Protein AF-A0A920HPD6-F1 (afdb_monomer)

Sequence (215 aa):
MPLQYKVVDAYGFTRFDADIQISSENDLVEIDNFNNVKAVKPGNAELKIELDGVSTSLSFKIKETPISKLSINANLDVARTGDVVKFSTIAYDDKGKVVSDAPLSYSFSGESFDKSSTAAGLIKDDGRFVAETAGKYLITVTAGEKSISKPLVVYDRGIQREVITVGTGTVEDKHTSDFWVFEGQDGNDYAVSGTWGADGTTYFWDVTDPGNLKK

pLDDT: mean 91.34, std 6.32, range [67.94, 98.62]

Secondary structure (DSSP, 8-state):
-BPP--EE-TTSPEESS---EEEESSTTEEE-TT-BEEE-SSEEEEEEEEETTEEEEEEEEEPPP---EEEEEES-SEEETT-EEEEEEEEE-TTS-B-TT---EEEEEEEESSTTS---EEE-TTSEEEESS-EEEEEEEEETTEEEEEEEEEE-----------------SSEEEEEEEEE-TTS-EEEEEEEESSS--EEEEE-SSGGG-B-

Mean predicted aligned error: 10.28 Å

Structure (mmCIF, N/CA/C/O backbone):
data_AF-A0A920HPD6-F1
#
_entry.id   AF-A0A920HPD6-F1
#
loop_
_atom_site.group_PDB
_atom_site.id
_atom_site.type_symbol
_atom_site.label_atom_id
_atom_site.label_alt_id
_atom_site.label_comp_id
_atom_site.label_asym_id
_atom_site.label_entity_id
_atom_site.label_seq_id
_atom_site.pdbx_PDB_ins_code
_atom_site.Cartn_x
_atom_site.Cartn_y
_atom_site.Cartn_z
_atom_site.occupancy
_atom_site.B_iso_or_equiv
_atom_site.auth_seq_id
_atom_site.auth_comp_id
_atom_site.auth_asym_id
_atom_site.auth_atom_id
_atom_site.pdbx_PDB_model_num
ATOM 1 N N . MET A 1 1 ? -9.014 5.385 10.889 1.00 67.94 1 MET A N 1
ATOM 2 C CA . MET A 1 1 ? -9.570 5.464 9.520 1.00 67.94 1 MET A CA 1
ATOM 3 C C . MET A 1 1 ? -10.225 6.823 9.354 1.00 67.94 1 MET A C 1
ATOM 5 O O . MET A 1 1 ? -10.829 7.277 10.324 1.00 67.94 1 MET A O 1
ATOM 9 N N . PRO A 1 2 ? -10.117 7.463 8.179 1.00 73.06 2 PRO A N 1
ATOM 10 C CA . PRO A 1 2 ? -10.892 8.664 7.895 1.00 73.06 2 PRO A CA 1
ATOM 11 C C . PRO A 1 2 ? -12.375 8.296 7.772 1.00 73.06 2 PRO A C 1
ATOM 13 O O . PRO A 1 2 ? -12.720 7.285 7.152 1.00 73.06 2 PRO A O 1
ATOM 16 N N . LEU A 1 3 ? -13.254 9.094 8.375 1.00 78.00 3 LEU A N 1
ATOM 17 C CA . LEU A 1 3 ? -14.694 8.956 8.179 1.00 78.00 3 LEU A CA 1
ATOM 18 C C . LEU A 1 3 ? -15.101 9.610 6.859 1.00 78.00 3 LEU A C 1
ATOM 20 O O . LEU A 1 3 ? -14.648 10.704 6.532 1.00 78.00 3 LEU A O 1
ATOM 24 N N . GLN A 1 4 ? -15.985 8.952 6.113 1.00 82.06 4 GLN A N 1
ATOM 25 C CA . GLN A 1 4 ? -16.645 9.570 4.967 1.00 82.06 4 GLN A CA 1
ATOM 26 C C . GLN A 1 4 ? -17.937 10.231 5.436 1.00 82.06 4 GLN A C 1
ATOM 28 O O . GLN A 1 4 ? -18.782 9.581 6.050 1.00 82.06 4 GLN A O 1
ATOM 33 N N . TYR A 1 5 ? -18.096 11.515 5.137 1.00 83.25 5 TYR A N 1
ATOM 34 C CA . TYR A 1 5 ? -19.276 12.287 5.502 1.00 83.25 5 TYR A CA 1
ATOM 35 C C . TYR A 1 5 ? -19.669 13.244 4.377 1.00 83.25 5 TYR A C 1
ATOM 37 O O . TYR A 1 5 ? -18.862 13.600 3.519 1.00 83.25 5 TYR A O 1
ATOM 45 N N . LYS A 1 6 ? -20.939 13.654 4.381 1.00 88.12 6 LYS A N 1
ATOM 46 C CA . LYS A 1 6 ? -21.487 14.661 3.473 1.00 88.12 6 LYS A CA 1
ATOM 47 C C . LYS A 1 6 ? -22.212 15.710 4.302 1.00 88.12 6 LYS A C 1
ATOM 49 O O . LYS A 1 6 ? -23.150 15.375 5.020 1.00 88.12 6 LYS A O 1
ATOM 54 N N . VAL A 1 7 ? -21.798 16.966 4.172 1.00 89.19 7 VAL A N 1
ATOM 55 C CA . VAL A 1 7 ? -22.473 18.107 4.800 1.00 89.19 7 VAL A CA 1
ATOM 56 C C . VAL A 1 7 ? -23.390 18.753 3.771 1.00 89.19 7 VAL A C 1
ATOM 58 O O . VAL A 1 7 ? -22.953 19.049 2.660 1.00 89.19 7 VAL A O 1
ATOM 61 N N . VAL A 1 8 ? -24.655 18.963 4.129 1.00 91.00 8 VAL A N 1
ATOM 62 C CA . VAL A 1 8 ? -25.650 19.635 3.284 1.00 91.00 8 VAL A CA 1
ATOM 63 C C . VAL A 1 8 ? -26.274 20.809 4.028 1.00 91.00 8 VAL A C 1
ATOM 65 O O . VAL A 1 8 ? -26.453 20.741 5.243 1.00 91.00 8 VAL A O 1
ATOM 68 N N . ASP A 1 9 ? -26.580 21.888 3.313 1.00 88.56 9 ASP A N 1
ATOM 69 C CA . ASP A 1 9 ? -27.333 23.015 3.863 1.00 88.56 9 ASP A CA 1
ATOM 70 C C . ASP A 1 9 ? -28.857 22.771 3.836 1.00 88.56 9 ASP A C 1
ATOM 72 O O . ASP A 1 9 ? -29.341 21.732 3.379 1.00 88.56 9 ASP A O 1
ATOM 76 N N . ALA A 1 10 ? -29.628 23.751 4.318 1.00 89.31 10 ALA A N 1
ATOM 77 C CA . ALA A 1 10 ? -31.091 23.683 4.357 1.00 89.31 10 ALA A CA 1
ATOM 78 C C . ALA A 1 10 ? -31.758 23.602 2.967 1.00 89.31 10 ALA A C 1
ATOM 80 O O . ALA A 1 10 ? -32.924 23.222 2.876 1.00 89.31 10 ALA A O 1
ATOM 81 N N . TYR A 1 11 ? -31.038 23.946 1.895 1.00 92.69 11 TYR A N 1
ATOM 82 C CA . TYR A 1 11 ? -31.509 23.883 0.510 1.00 92.69 11 TYR A CA 1
ATOM 83 C C . TYR A 1 11 ? -31.009 22.627 -0.226 1.00 92.69 11 TYR A C 1
ATOM 85 O O . TYR A 1 11 ? -31.369 22.407 -1.382 1.00 92.69 11 TYR A O 1
ATOM 93 N N . GLY A 1 12 ? -30.217 21.779 0.441 1.00 90.00 12 GLY A N 1
ATOM 94 C CA . GLY A 1 12 ? -29.686 20.528 -0.097 1.00 90.00 12 GLY A CA 1
ATOM 95 C C . GLY A 1 12 ? -28.362 20.664 -0.854 1.00 90.00 12 GLY A C 1
ATOM 96 O O . GLY A 1 12 ? -27.916 19.684 -1.459 1.00 90.00 12 GLY A O 1
ATOM 97 N N . PHE A 1 13 ? -27.707 21.828 -0.822 1.00 90.12 13 PHE A N 1
ATOM 98 C CA . PHE A 1 13 ? -26.391 22.006 -1.436 1.00 90.12 13 PHE A CA 1
ATOM 99 C C . PHE A 1 13 ? -25.291 21.427 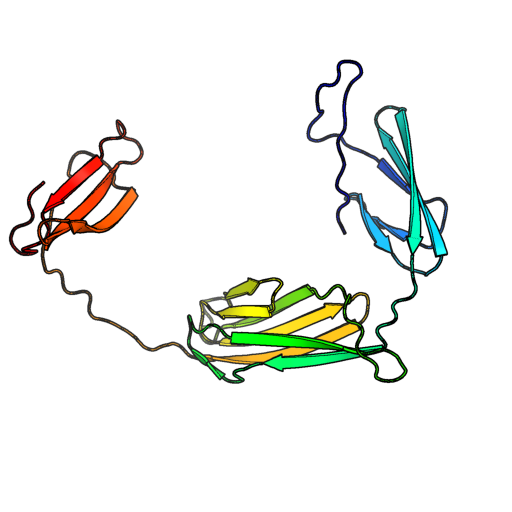-0.547 1.00 90.12 13 PHE A C 1
ATOM 101 O O . PHE A 1 13 ? -25.286 21.611 0.671 1.00 90.12 13 PHE A O 1
ATOM 108 N N . THR A 1 14 ? -24.339 20.723 -1.162 1.00 92.88 14 THR A N 1
ATOM 109 C CA . THR A 1 14 ? -23.179 20.169 -0.454 1.00 92.88 14 THR A CA 1
ATOM 110 C C . THR A 1 14 ? -22.233 21.291 -0.039 1.00 92.88 14 THR A C 1
ATOM 112 O O . THR A 1 14 ? -21.818 22.088 -0.880 1.00 92.88 14 THR A O 1
ATOM 115 N N . ARG A 1 15 ? -21.837 21.312 1.235 1.00 89.19 15 ARG A N 1
ATOM 116 C CA . ARG A 1 15 ? -20.730 22.146 1.717 1.00 89.19 15 ARG A CA 1
ATOM 117 C C . ARG A 1 15 ? -19.429 21.354 1.617 1.00 89.19 15 ARG A C 1
ATOM 119 O O . ARG A 1 15 ? -19.328 20.261 2.173 1.00 89.19 15 ARG A O 1
ATOM 126 N N . PHE A 1 16 ? -18.456 21.912 0.908 1.00 86.19 16 PHE A N 1
ATOM 127 C CA . PHE A 1 16 ? -17.089 21.394 0.858 1.00 86.19 16 PHE A CA 1
ATOM 128 C C . PHE A 1 16 ? -16.262 21.996 2.000 1.00 86.19 16 PHE A C 1
ATOM 130 O O . PHE A 1 16 ? -16.600 23.073 2.491 1.00 86.19 16 PHE A O 1
ATOM 137 N N . ASP A 1 17 ? -15.223 21.278 2.433 1.00 81.69 17 ASP A N 1
ATOM 138 C CA . ASP A 1 17 ? -14.234 21.733 3.424 1.00 81.69 17 ASP A CA 1
ATOM 139 C C . ASP A 1 17 ? -14.832 22.246 4.747 1.00 81.69 17 ASP A C 1
ATOM 141 O O . ASP A 1 17 ? -14.335 23.185 5.365 1.00 81.69 17 ASP A O 1
ATOM 145 N N . ALA A 1 18 ? -15.933 21.631 5.187 1.00 83.94 18 ALA A N 1
ATOM 146 C CA . ALA A 1 18 ? -16.548 21.955 6.465 1.00 83.94 18 ALA A CA 1
ATOM 147 C C . ALA A 1 18 ? -15.664 21.475 7.628 1.00 83.94 18 ALA A C 1
ATOM 149 O O . ALA A 1 18 ? -15.340 20.286 7.714 1.00 83.94 18 ALA A O 1
ATOM 150 N N . ASP A 1 19 ? -15.332 22.398 8.532 1.00 86.56 19 ASP A N 1
ATOM 151 C CA . ASP A 1 19 ? -14.582 22.128 9.760 1.00 86.56 19 ASP A CA 1
ATOM 152 C C . ASP A 1 19 ? -15.497 21.486 10.811 1.00 86.56 19 ASP A C 1
ATOM 154 O O . ASP A 1 19 ? -16.093 22.151 11.660 1.00 86.56 19 ASP A O 1
ATOM 158 N N . ILE A 1 20 ? -15.692 20.176 10.676 1.00 89.44 20 ILE A N 1
ATOM 159 C CA . ILE A 1 20 ? -16.499 19.393 11.609 1.00 89.44 20 ILE A CA 1
ATOM 160 C C . ILE A 1 20 ? -15.697 19.066 12.868 1.00 89.44 20 ILE A C 1
ATOM 162 O O . ILE A 1 20 ? -14.494 18.816 12.815 1.00 89.44 20 ILE A O 1
ATOM 166 N N . GLN A 1 21 ? -16.388 18.983 13.995 1.00 90.50 21 GLN A N 1
ATOM 167 C CA . GLN A 1 21 ? -15.825 18.508 15.252 1.00 90.50 21 GLN A CA 1
ATOM 168 C C . GLN A 1 21 ? -16.384 17.123 15.554 1.00 90.50 21 GLN A C 1
ATOM 170 O O . GLN A 1 21 ? -17.603 16.940 15.603 1.00 90.50 21 GLN A O 1
ATOM 175 N N . ILE A 1 22 ? -15.504 16.139 15.745 1.00 91.88 22 ILE A N 1
ATOM 176 C CA . ILE A 1 22 ? -15.894 14.782 16.132 1.00 91.88 22 ILE A CA 1
ATOM 177 C C . ILE A 1 22 ? -15.462 14.535 17.575 1.00 91.88 22 ILE A C 1
ATOM 179 O O . ILE A 1 22 ? -14.321 14.775 17.955 1.00 91.88 22 ILE A O 1
ATOM 183 N N . SER A 1 23 ? -16.385 14.025 18.383 1.00 91.94 23 SER A N 1
ATOM 184 C CA . SER A 1 23 ? -16.146 13.647 19.776 1.00 91.94 23 SER A CA 1
ATOM 185 C C . SER A 1 23 ? -16.753 12.276 20.071 1.00 91.94 23 SER A C 1
ATOM 187 O O . SER A 1 23 ? -17.619 11.802 19.335 1.00 91.94 23 SER A O 1
ATOM 189 N N . SER A 1 24 ? -16.291 11.618 21.134 1.00 92.12 24 SER A N 1
ATOM 190 C CA . SER A 1 24 ? -16.879 10.372 21.632 1.00 92.12 24 SER A CA 1
ATOM 191 C C . SER A 1 24 ? -17.178 10.492 23.120 1.00 92.12 24 SER A C 1
ATOM 193 O O . SER A 1 24 ? -16.448 11.157 23.853 1.00 92.12 24 SER A O 1
ATOM 195 N N . GLU A 1 25 ? -18.249 9.839 23.564 1.00 85.50 25 GLU A N 1
ATOM 196 C CA . GLU A 1 25 ? -18.658 9.825 24.971 1.00 85.50 25 GLU A CA 1
ATOM 197 C C . GLU A 1 25 ? -17.910 8.773 25.810 1.00 85.50 25 GLU A C 1
ATOM 199 O O . GLU A 1 25 ? -18.088 8.718 27.027 1.00 85.50 25 GLU A O 1
ATOM 204 N N . ASN A 1 26 ? -17.077 7.923 25.193 1.00 86.38 26 ASN A N 1
ATOM 205 C CA . ASN A 1 26 ? -16.340 6.870 25.892 1.00 86.38 26 ASN A CA 1
ATOM 206 C C . ASN A 1 26 ? -14.881 6.722 25.433 1.00 86.38 26 ASN A C 1
ATOM 208 O O . ASN A 1 26 ? -14.464 7.256 24.411 1.00 86.38 26 ASN A O 1
ATOM 212 N N . ASP A 1 27 ? -14.102 5.968 26.211 1.00 89.69 27 ASP A N 1
ATOM 213 C CA . ASP A 1 27 ? -12.680 5.690 25.977 1.00 89.69 27 ASP A CA 1
ATOM 214 C C . ASP A 1 27 ? -12.444 4.493 25.034 1.00 89.69 27 ASP A C 1
ATOM 216 O O . ASP A 1 27 ? -11.340 3.947 24.973 1.00 89.69 27 ASP A O 1
ATOM 220 N N . LEU A 1 28 ? -13.477 4.045 24.307 1.00 93.12 28 LEU A N 1
ATOM 221 C CA . LEU A 1 28 ? -13.357 2.931 23.361 1.00 93.12 28 LEU A CA 1
ATOM 222 C C . LEU A 1 28 ? -12.759 3.375 22.021 1.00 93.12 28 LEU A C 1
ATOM 224 O O . LEU A 1 28 ? -12.359 2.524 21.220 1.00 93.12 28 LEU A O 1
ATOM 228 N N . VAL A 1 29 ? -12.712 4.686 21.771 1.00 93.38 29 VAL A N 1
ATOM 229 C CA . VAL A 1 29 ? -12.286 5.300 20.516 1.00 93.38 29 VAL A CA 1
ATO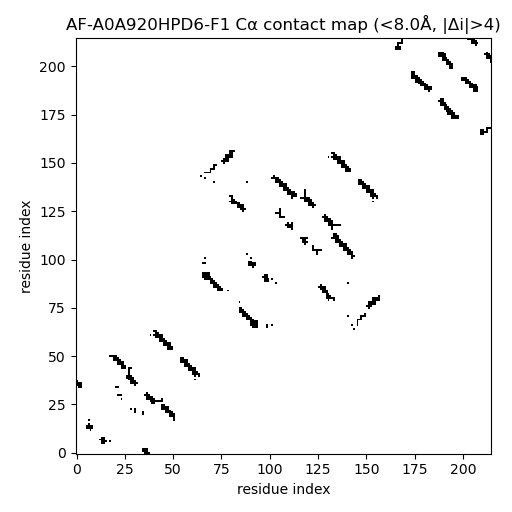M 230 C C . VAL A 1 29 ? -11.385 6.502 20.795 1.00 93.38 29 VAL A C 1
ATOM 232 O O . VAL A 1 29 ? -11.695 7.343 21.629 1.00 93.38 29 VAL A O 1
ATOM 235 N N . GLU A 1 30 ? -10.288 6.600 20.053 1.00 92.44 30 GLU A N 1
ATOM 236 C CA . GLU A 1 30 ? -9.426 7.780 19.988 1.00 92.44 30 GLU A CA 1
ATOM 237 C C . GLU A 1 30 ? -9.753 8.584 18.726 1.00 92.44 30 GLU A C 1
ATOM 239 O O . GLU A 1 30 ? -9.923 8.012 17.643 1.00 92.44 30 GLU A O 1
ATOM 244 N N . ILE A 1 31 ? -9.823 9.908 18.868 1.00 92.69 31 ILE A N 1
ATOM 245 C CA . ILE A 1 31 ? -10.038 10.857 17.772 1.00 92.69 31 ILE A CA 1
ATOM 246 C C . ILE A 1 31 ? -8.866 11.836 17.787 1.00 92.69 31 ILE A C 1
ATOM 248 O O . ILE A 1 31 ? -8.567 12.412 18.834 1.00 92.69 31 ILE A O 1
ATOM 252 N N . ASP A 1 32 ? -8.175 11.987 16.658 1.00 89.75 32 ASP A N 1
ATOM 253 C CA . ASP A 1 32 ? -7.088 12.963 16.534 1.00 89.75 32 ASP A CA 1
ATOM 254 C C . ASP A 1 32 ? -7.586 14.341 16.063 1.00 89.75 32 ASP A C 1
ATOM 256 O O . ASP A 1 32 ? -8.741 14.516 15.676 1.00 89.75 32 ASP A O 1
ATOM 260 N N . ASN A 1 33 ? -6.690 15.331 16.058 1.00 87.38 33 ASN A N 1
ATOM 261 C CA . ASN A 1 33 ? -7.004 16.706 15.645 1.00 87.38 33 ASN A CA 1
ATOM 262 C C . ASN A 1 33 ? -7.375 16.843 14.155 1.00 87.38 33 ASN A C 1
ATOM 264 O O . ASN A 1 33 ? -7.734 17.931 13.717 1.00 87.38 33 ASN A O 1
ATOM 268 N N . PHE A 1 34 ? -7.253 15.771 13.370 1.00 85.94 34 PHE A N 1
ATOM 269 C CA . PHE A 1 34 ? -7.634 15.711 11.961 1.00 85.94 34 PHE A CA 1
ATOM 270 C C . PHE A 1 34 ? -8.896 14.863 11.753 1.00 85.94 34 PHE A C 1
ATOM 272 O O . PHE A 1 34 ? -9.186 14.464 10.625 1.00 85.94 34 PHE A O 1
ATOM 279 N N . ASN A 1 35 ? -9.648 14.583 12.825 1.00 87.88 35 ASN A N 1
ATOM 280 C CA . ASN A 1 35 ? -10.869 13.780 12.814 1.00 87.88 35 ASN A CA 1
ATOM 281 C C . ASN A 1 35 ? -10.668 12.323 12.348 1.00 87.88 35 ASN A C 1
ATOM 283 O O . ASN A 1 35 ? -11.622 11.660 11.926 1.00 87.88 35 ASN A O 1
ATOM 287 N N . ASN A 1 36 ? -9.450 11.777 12.445 1.00 89.19 36 ASN A N 1
ATOM 288 C CA . ASN A 1 36 ? -9.253 10.345 12.254 1.00 89.19 36 ASN A CA 1
ATOM 289 C C . ASN A 1 36 ? -9.745 9.588 13.479 1.00 89.19 36 ASN A C 1
ATOM 291 O O . ASN A 1 36 ? -9.390 9.902 14.611 1.00 89.19 36 ASN A O 1
ATOM 295 N N . VAL A 1 37 ? -10.498 8.521 13.224 1.00 90.38 37 VAL A N 1
ATOM 296 C CA . VAL A 1 37 ? -11.085 7.689 14.272 1.00 90.38 37 VAL A CA 1
ATOM 297 C C . VAL A 1 37 ? -10.324 6.373 14.382 1.00 90.38 37 VAL A C 1
ATOM 299 O O . VAL A 1 37 ? -10.140 5.661 13.384 1.00 90.38 37 VAL A O 1
ATOM 302 N N . LYS A 1 38 ? -9.893 6.026 15.594 1.00 89.56 38 LYS A N 1
ATOM 303 C CA . LYS A 1 38 ? -9.189 4.780 15.910 1.00 89.56 38 LYS A CA 1
ATOM 304 C C . LYS A 1 38 ? -9.928 4.027 17.012 1.00 89.56 38 LYS A C 1
ATOM 306 O O . LYS A 1 38 ? -10.072 4.521 18.122 1.00 89.56 38 LYS A O 1
ATOM 311 N N . ALA A 1 39 ? -10.371 2.810 16.711 1.00 89.38 39 ALA A N 1
ATOM 312 C CA . ALA A 1 39 ? -10.916 1.911 17.723 1.00 89.38 39 ALA A CA 1
ATOM 313 C C . ALA A 1 39 ? -9.799 1.430 18.665 1.00 89.38 39 ALA A C 1
ATOM 315 O O . ALA A 1 39 ? -8.736 1.024 18.193 1.00 89.38 39 ALA A O 1
ATOM 316 N N . VAL A 1 40 ? -10.055 1.468 19.974 1.00 90.38 40 VAL A N 1
ATOM 317 C CA . VAL A 1 40 ? -9.094 1.097 21.027 1.00 90.38 40 VAL A CA 1
ATOM 318 C C . VAL A 1 40 ? -9.547 -0.150 21.782 1.00 90.38 40 VAL A C 1
ATOM 320 O O . VAL A 1 40 ? -8.732 -1.018 22.076 1.00 90.38 40 VAL A O 1
ATOM 323 N N . LYS A 1 41 ? -10.844 -0.264 22.101 1.00 90.00 41 LYS A N 1
ATOM 324 C CA . LYS A 1 41 ? -11.387 -1.385 22.886 1.00 90.00 41 LYS A CA 1
ATOM 325 C C . LYS A 1 41 ? -12.705 -1.904 22.305 1.00 90.00 41 LYS A C 1
ATOM 327 O O . LYS A 1 41 ? -13.478 -1.117 21.759 1.00 90.00 41 LYS A O 1
ATOM 332 N N . PRO A 1 42 ? -13.009 -3.207 22.456 1.00 91.62 42 PRO A N 1
ATOM 333 C CA . PRO A 1 42 ? -14.314 -3.752 22.098 1.00 91.62 42 PRO A CA 1
ATOM 334 C C . PRO A 1 42 ? -15.439 -3.127 22.930 1.00 91.62 42 PRO A C 1
ATOM 336 O O . PRO A 1 42 ? -15.280 -2.886 24.124 1.00 91.62 42 PRO A O 1
ATOM 339 N N . GLY A 1 43 ? -16.602 -2.922 22.315 1.00 93.44 43 GLY A N 1
ATOM 340 C CA . GLY A 1 43 ? -17.774 -2.362 22.988 1.00 93.44 43 GLY A CA 1
ATOM 341 C C . GLY A 1 43 ? -18.685 -1.585 22.045 1.00 93.44 43 GLY A C 1
ATOM 342 O O . GLY A 1 43 ? -18.492 -1.592 20.830 1.00 93.44 43 GLY A O 1
ATOM 343 N N . ASN A 1 44 ? -19.709 -0.941 22.601 1.00 94.25 44 ASN A N 1
ATOM 344 C CA . ASN A 1 44 ? -20.576 -0.039 21.844 1.00 94.25 44 ASN A CA 1
ATOM 345 C C . ASN A 1 44 ? -20.036 1.384 21.991 1.00 94.25 44 ASN A C 1
ATOM 347 O O . ASN A 1 44 ? -19.920 1.881 23.109 1.00 94.25 44 ASN A O 1
ATOM 351 N N . ALA A 1 45 ? -19.698 2.010 20.871 1.00 93.81 45 ALA A N 1
ATOM 352 C CA . ALA A 1 45 ? -19.209 3.376 20.813 1.00 93.81 45 ALA A CA 1
ATOM 353 C C . ALA A 1 45 ? -20.221 4.272 20.104 1.00 93.81 45 ALA A C 1
ATOM 355 O O . ALA A 1 45 ? -20.973 3.822 19.237 1.00 93.81 45 ALA A O 1
ATOM 356 N N . GLU A 1 46 ? -20.219 5.543 20.480 1.00 93.31 46 GLU A N 1
ATOM 357 C CA . GLU A 1 46 ? -20.985 6.590 19.822 1.00 93.31 46 GLU A CA 1
ATOM 358 C C . GLU A 1 46 ? -20.048 7.750 19.507 1.00 93.31 46 GLU A C 1
ATOM 360 O O . GLU A 1 46 ? -19.231 8.156 20.341 1.00 93.31 46 GLU A O 1
ATOM 365 N N . LEU A 1 47 ? -20.139 8.240 18.274 1.00 93.56 47 LEU A N 1
ATOM 366 C CA . LEU A 1 47 ? -19.472 9.456 17.836 1.00 93.56 47 LEU A CA 1
ATOM 367 C C . LEU A 1 47 ? -20.507 10.552 17.679 1.00 93.56 47 LEU A C 1
ATOM 369 O O . LEU A 1 47 ? -21.476 10.369 16.945 1.00 93.56 47 LEU A O 1
ATOM 373 N N . LYS A 1 48 ? -20.257 11.694 18.310 1.00 93.38 48 LYS A N 1
ATOM 374 C CA . LYS A 1 48 ? -21.005 12.926 18.098 1.00 93.38 48 LYS A CA 1
ATOM 375 C C . LYS A 1 48 ? -20.231 13.798 17.116 1.00 93.38 48 LYS A C 1
ATOM 377 O O . LYS A 1 48 ? -19.067 14.120 17.352 1.00 93.38 48 LYS A O 1
ATOM 382 N N . ILE A 1 49 ? -20.886 14.166 16.024 1.00 92.62 49 ILE A N 1
ATOM 383 C CA . ILE A 1 49 ? -20.353 15.020 14.962 1.00 92.62 49 ILE A CA 1
ATOM 384 C C . ILE A 1 49 ? -21.099 16.348 15.031 1.00 92.62 49 ILE A C 1
ATOM 386 O O . ILE A 1 49 ? -22.330 16.359 15.023 1.00 92.62 49 ILE A O 1
ATOM 390 N N . GLU A 1 50 ? -20.368 17.454 15.103 1.00 92.50 50 GLU A N 1
ATOM 391 C CA . GLU A 1 50 ? -20.923 18.794 15.278 1.00 92.50 50 GLU A CA 1
ATOM 392 C C . GLU A 1 50 ? -20.342 19.781 14.258 1.00 92.50 50 GLU A C 1
ATOM 394 O O . GLU A 1 50 ? -19.153 19.743 13.944 1.00 92.50 50 GLU A O 1
ATOM 399 N N . LEU A 1 51 ? -21.196 20.659 13.733 1.00 91.81 51 LEU A N 1
ATOM 400 C CA . LEU A 1 51 ? -20.834 21.762 12.846 1.00 91.81 51 LEU A CA 1
ATOM 401 C C . LEU A 1 51 ? -21.822 22.913 13.049 1.00 91.81 51 LEU A C 1
ATOM 403 O O . LEU A 1 51 ? -23.028 22.712 12.913 1.00 91.81 51 LEU A O 1
ATOM 407 N N . ASP A 1 52 ? -21.327 24.117 13.339 1.00 89.38 52 ASP A N 1
ATOM 408 C CA . ASP A 1 52 ? -22.142 25.338 13.468 1.00 89.38 52 ASP A CA 1
ATOM 409 C C . ASP A 1 52 ? -23.364 25.182 14.415 1.00 89.38 52 ASP A C 1
ATOM 411 O O . ASP A 1 52 ? -24.434 25.741 14.178 1.00 89.38 52 ASP A O 1
ATOM 41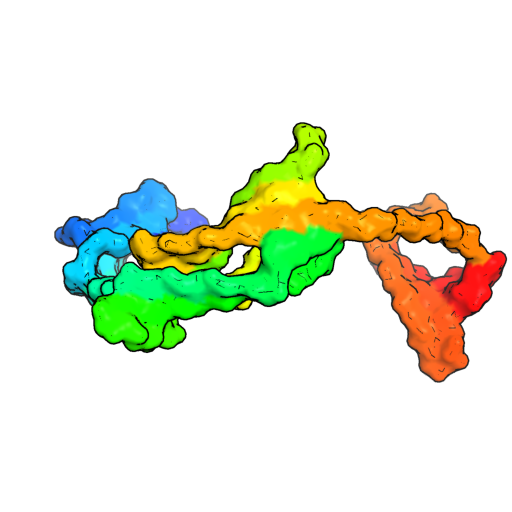5 N N . GLY A 1 53 ? -23.231 24.385 15.485 1.00 87.12 53 GLY A N 1
ATOM 416 C CA . GLY A 1 53 ? -24.303 24.091 16.450 1.00 87.12 53 GLY A CA 1
ATOM 417 C C . GLY A 1 53 ? -25.324 23.033 16.002 1.00 87.12 53 GLY A C 1
ATOM 418 O O . GLY A 1 53 ? -26.215 22.673 16.773 1.00 87.12 53 GLY A O 1
ATOM 419 N N . VAL A 1 54 ? -25.197 22.494 14.786 1.00 90.50 54 VAL A N 1
ATOM 420 C CA . VAL A 1 54 ? -25.933 21.308 14.326 1.00 90.50 54 VAL A CA 1
ATOM 421 C C . VAL A 1 54 ? -25.131 20.070 14.702 1.00 90.50 54 VAL A C 1
ATOM 423 O O . VAL A 1 54 ? -23.937 19.996 14.420 1.00 90.50 54 VAL A O 1
ATOM 426 N N . SER A 1 55 ? -25.779 19.081 15.320 1.00 91.88 55 SER A N 1
ATOM 427 C CA . SER A 1 55 ? -25.121 17.829 15.701 1.00 91.88 55 SER A CA 1
ATOM 428 C C . SER A 1 55 ? -25.868 16.596 15.209 1.00 91.88 55 SER A C 1
ATOM 430 O O . SER A 1 55 ? -27.085 16.602 15.022 1.00 91.88 55 SER A O 1
ATOM 432 N N . THR A 1 56 ? -25.112 15.528 14.984 1.00 91.81 56 THR A N 1
ATOM 433 C CA . THR A 1 56 ? -25.618 14.188 14.699 1.00 91.81 56 THR A CA 1
ATOM 434 C C . THR A 1 56 ? -24.765 13.157 15.427 1.00 91.81 56 THR A C 1
ATOM 436 O O . THR A 1 56 ? -23.629 13.445 15.810 1.00 91.81 56 THR A O 1
ATOM 439 N N . SER A 1 57 ? -25.310 11.960 15.604 1.00 92.19 57 SER A N 1
ATOM 440 C CA . SER A 1 57 ? -24.635 10.859 16.281 1.00 92.19 57 SER A CA 1
ATOM 441 C C . SER A 1 57 ? -24.548 9.630 15.387 1.00 92.19 57 SER A C 1
ATOM 443 O O . SER A 1 57 ? -25.481 9.312 14.648 1.00 92.19 57 SER A O 1
ATOM 445 N N . LEU A 1 58 ? -23.440 8.901 15.504 1.00 91.31 58 LEU A N 1
ATOM 446 C CA . LEU A 1 58 ? -23.225 7.602 14.880 1.00 91.31 58 LEU A CA 1
ATOM 447 C C . LEU A 1 58 ? -22.860 6.572 15.951 1.00 91.31 58 LEU A C 1
ATOM 449 O O . LEU A 1 58 ? -21.737 6.566 16.456 1.00 91.31 58 LEU A O 1
ATOM 453 N N . SER A 1 59 ? -23.789 5.667 16.257 1.00 92.06 59 SER A N 1
ATOM 454 C CA . SER A 1 59 ? -23.536 4.527 17.144 1.00 92.06 59 SER A CA 1
ATOM 455 C C . SER A 1 59 ? -23.052 3.311 16.348 1.00 92.06 59 SER A C 1
ATOM 457 O O . SER A 1 59 ? -23.629 2.952 15.321 1.00 92.06 59 SER A O 1
ATOM 459 N N . PHE A 1 60 ? -22.014 2.631 16.832 1.00 91.62 60 PHE A N 1
ATOM 460 C CA . PHE A 1 60 ? -21.480 1.407 16.229 1.00 91.62 60 PHE A CA 1
ATOM 461 C C . PHE A 1 60 ? -20.888 0.467 17.280 1.00 91.62 60 PHE A C 1
ATOM 463 O O . PHE A 1 60 ? -20.610 0.841 18.417 1.00 91.62 60 PHE A O 1
ATOM 470 N N . LYS A 1 61 ? -20.683 -0.793 16.886 1.00 92.06 61 LYS A N 1
ATOM 471 C CA . LYS A 1 61 ? -20.094 -1.823 17.744 1.00 92.06 61 LYS A CA 1
ATOM 472 C C . LYS A 1 61 ? -18.679 -2.158 17.294 1.00 92.06 61 LYS A C 1
ATOM 474 O O . LYS A 1 61 ? -18.480 -2.667 16.191 1.00 92.06 61 LYS A O 1
ATOM 479 N N . ILE A 1 62 ? -17.719 -1.951 18.185 1.00 90.62 62 ILE A N 1
ATOM 480 C CA . ILE A 1 62 ? -16.335 -2.386 18.031 1.00 90.62 62 ILE A CA 1
ATOM 481 C C . ILE A 1 62 ? -16.264 -3.849 18.456 1.00 90.62 62 ILE A C 1
ATOM 483 O O . ILE A 1 62 ? -16.567 -4.204 19.598 1.00 90.62 62 ILE A O 1
ATOM 487 N N . LYS A 1 63 ? -15.905 -4.715 17.510 1.00 86.94 63 LYS A N 1
ATOM 488 C CA . LYS A 1 63 ? -15.694 -6.138 17.771 1.00 86.94 63 LYS A CA 1
ATOM 489 C C . LYS A 1 63 ? -14.252 -6.361 18.201 1.00 86.94 63 LYS A C 1
ATOM 491 O O . LYS A 1 63 ? -13.342 -5.736 17.665 1.00 86.94 63 LYS A O 1
ATOM 496 N N . GLU A 1 64 ? -14.060 -7.280 19.139 1.00 87.56 64 GLU A N 1
ATOM 497 C CA . GLU A 1 64 ? -12.734 -7.823 19.407 1.00 87.56 64 GLU A CA 1
ATOM 498 C C . GLU A 1 64 ? -12.185 -8.461 18.132 1.00 87.56 64 GLU A C 1
ATOM 500 O O . GLU A 1 64 ? -12.923 -9.133 17.404 1.00 87.56 64 GLU A O 1
ATOM 505 N N . THR A 1 65 ? -10.911 -8.197 17.831 1.00 86.06 65 THR A N 1
ATOM 506 C CA . THR A 1 65 ? -10.286 -8.781 16.650 1.00 86.06 65 THR A CA 1
ATOM 507 C C . THR A 1 65 ? -10.171 -10.290 16.857 1.00 86.06 65 THR A C 1
ATOM 509 O O . THR A 1 65 ? -9.509 -10.725 17.798 1.00 86.06 65 THR A O 1
ATOM 512 N N . PRO A 1 66 ? -10.779 -11.120 15.991 1.00 90.06 66 PRO A N 1
ATOM 513 C CA . PRO A 1 66 ? -10.608 -12.562 16.089 1.00 90.06 66 PRO A CA 1
ATOM 514 C C . PRO A 1 66 ? -9.202 -12.989 15.648 1.00 90.06 66 PRO A C 1
ATOM 516 O O . PRO A 1 66 ? -8.881 -14.165 15.722 1.00 90.06 66 PRO A O 1
ATOM 519 N N . ILE A 1 67 ? -8.366 -12.068 15.151 1.00 94.50 67 ILE A N 1
ATOM 520 C CA . ILE A 1 67 ? -7.069 -12.370 14.549 1.00 94.50 67 ILE A CA 1
ATOM 521 C C . ILE A 1 67 ? -6.004 -12.503 15.640 1.00 94.50 67 ILE A C 1
ATOM 523 O O . ILE A 1 67 ? -5.579 -11.523 16.256 1.00 94.50 67 ILE A O 1
ATOM 527 N N . SER A 1 68 ? -5.501 -13.721 15.821 1.00 94.69 68 SER A N 1
ATOM 528 C CA . SER A 1 68 ? -4.384 -14.020 16.717 1.00 94.69 68 SER A CA 1
ATOM 529 C C . SER A 1 68 ? -3.036 -13.949 15.988 1.00 94.69 68 SER A C 1
ATOM 531 O O . SER A 1 68 ? -2.047 -13.473 16.554 1.00 94.69 68 SER A O 1
ATOM 533 N N . LYS A 1 69 ? -3.001 -14.385 14.720 1.00 95.69 69 LYS A N 1
ATOM 534 C CA . LYS A 1 69 ? -1.778 -14.601 13.941 1.00 95.69 69 LYS A CA 1
ATOM 535 C C . LYS A 1 69 ? -1.984 -14.272 12.464 1.00 95.69 69 LYS A C 1
ATOM 537 O O . LYS A 1 69 ? -3.011 -14.600 11.879 1.00 95.69 69 LYS A O 1
ATOM 542 N N . LEU A 1 70 ? -0.954 -13.698 11.848 1.00 97.75 70 LEU A N 1
ATOM 543 C CA . LEU A 1 70 ? -0.846 -13.529 10.400 1.00 97.75 70 LEU A CA 1
ATOM 544 C C . LEU A 1 70 ? 0.232 -14.466 9.841 1.00 97.75 70 LEU A C 1
ATOM 546 O O . LEU A 1 70 ? 1.222 -14.767 10.509 1.00 97.75 70 LEU A O 1
ATOM 550 N N . SER A 1 71 ? 0.049 -14.925 8.607 1.00 97.88 71 SER A N 1
ATOM 551 C CA . SER A 1 71 ? 1.065 -15.636 7.829 1.00 97.88 71 SER A CA 1
ATOM 552 C C . SER A 1 71 ? 1.133 -15.027 6.441 1.00 97.88 71 SER A C 1
ATOM 554 O O . SER A 1 71 ? 0.125 -15.004 5.743 1.00 97.88 71 SER A O 1
ATOM 556 N N . ILE A 1 72 ? 2.309 -14.542 6.055 1.00 98.00 72 ILE A N 1
ATOM 557 C CA . ILE A 1 72 ? 2.569 -13.937 4.749 1.00 98.00 72 ILE A CA 1
ATOM 558 C C . ILE A 1 72 ? 3.482 -14.842 3.924 1.00 98.00 72 ILE A C 1
ATOM 560 O O . ILE A 1 72 ? 4.502 -15.330 4.410 1.00 98.00 72 ILE A O 1
ATOM 564 N N . ASN A 1 73 ? 3.128 -15.036 2.660 1.00 97.81 73 ASN A N 1
ATOM 565 C CA . ASN A 1 73 ? 3.950 -15.699 1.655 1.00 97.81 73 ASN A CA 1
ATOM 566 C C . ASN A 1 73 ? 4.111 -14.802 0.430 1.00 97.81 73 ASN A C 1
ATOM 568 O O . ASN A 1 73 ? 3.340 -13.867 0.234 1.00 97.81 73 ASN A O 1
ATOM 572 N N . ALA A 1 74 ? 5.106 -15.106 -0.397 1.00 97.94 74 ALA A N 1
ATOM 573 C CA . ALA A 1 74 ? 5.329 -14.452 -1.680 1.00 97.94 74 ALA A CA 1
ATOM 574 C C . ALA A 1 74 ? 5.632 -15.515 -2.733 1.00 97.94 74 ALA A C 1
ATOM 576 O O . ALA A 1 74 ? 6.170 -16.570 -2.397 1.00 97.94 74 ALA A O 1
ATOM 577 N N . ASN A 1 75 ? 5.311 -15.239 -3.995 1.00 98.00 75 ASN A N 1
ATOM 578 C CA . ASN A 1 75 ? 5.711 -16.105 -5.107 1.00 98.00 75 ASN A CA 1
ATOM 579 C C . ASN A 1 75 ? 7.216 -16.023 -5.425 1.00 98.00 75 ASN A C 1
ATOM 581 O O . ASN A 1 75 ? 7.733 -16.928 -6.072 1.00 98.00 75 ASN A O 1
ATOM 585 N N . LEU A 1 76 ? 7.896 -14.951 -5.003 1.00 96.81 76 LEU A N 1
ATOM 586 C CA . LEU A 1 76 ? 9.322 -14.704 -5.215 1.00 96.81 76 LEU A CA 1
ATOM 587 C C . LEU A 1 76 ? 9.940 -14.088 -3.952 1.00 96.81 76 LEU A C 1
ATOM 589 O O . LEU A 1 76 ? 9.350 -13.186 -3.359 1.00 96.81 76 LEU A O 1
ATOM 593 N N . ASP A 1 77 ? 11.141 -14.534 -3.582 1.00 93.56 77 ASP A N 1
ATOM 594 C CA . ASP A 1 77 ? 11.957 -13.905 -2.526 1.00 93.56 77 ASP A CA 1
ATOM 595 C C . ASP A 1 77 ? 13.021 -12.950 -3.107 1.00 93.56 77 ASP A C 1
ATOM 597 O O . ASP A 1 77 ? 13.549 -12.078 -2.412 1.00 93.56 77 ASP A O 1
ATOM 601 N N . VAL A 1 78 ? 13.313 -13.099 -4.404 1.00 97.81 78 VAL A N 1
ATOM 602 C CA . VAL A 1 78 ? 14.205 -12.243 -5.192 1.00 97.81 78 VAL A CA 1
ATOM 603 C C . VAL A 1 78 ? 13.529 -11.928 -6.526 1.00 97.81 78 VAL A C 1
ATOM 605 O O . VAL A 1 78 ? 13.009 -12.832 -7.181 1.00 97.81 78 VAL A O 1
ATOM 608 N N . ALA A 1 79 ? 13.539 -10.661 -6.931 1.00 97.75 79 ALA A N 1
ATOM 609 C CA . ALA A 1 79 ? 12.908 -10.177 -8.157 1.00 97.75 79 ALA A CA 1
ATOM 610 C C . ALA A 1 79 ? 13.812 -9.182 -8.905 1.00 97.75 79 ALA A C 1
ATOM 612 O O . ALA A 1 79 ? 14.900 -8.835 -8.437 1.00 97.75 79 ALA A O 1
ATOM 613 N N . ARG A 1 80 ? 13.368 -8.715 -10.074 1.00 97.38 80 ARG A N 1
ATOM 614 C CA . ARG A 1 80 ? 13.978 -7.590 -10.799 1.00 97.38 80 ARG A CA 1
ATOM 615 C C . ARG A 1 80 ? 13.025 -6.403 -10.878 1.00 97.38 80 ARG A C 1
ATOM 617 O O . ARG A 1 80 ? 11.812 -6.584 -10.782 1.00 97.38 80 ARG A O 1
ATOM 624 N N . THR A 1 81 ? 13.553 -5.199 -11.093 1.00 95.88 81 THR A N 1
ATOM 625 C CA . THR A 1 81 ? 12.731 -3.993 -11.303 1.00 95.88 81 THR A CA 1
ATOM 626 C C . THR A 1 81 ? 11.668 -4.240 -12.380 1.00 95.88 81 THR A C 1
ATOM 628 O O . THR A 1 81 ? 11.940 -4.852 -13.415 1.00 95.88 81 THR A O 1
ATOM 631 N N . GLY A 1 82 ? 10.417 -3.862 -12.112 1.00 94.38 82 GLY A N 1
ATOM 632 C CA . GLY A 1 82 ? 9.267 -4.137 -12.985 1.00 94.38 82 GLY A CA 1
ATOM 633 C C . GLY A 1 82 ? 8.657 -5.549 -12.905 1.00 94.38 82 GLY A C 1
ATOM 634 O O . GLY A 1 82 ? 7.641 -5.790 -13.553 1.00 94.38 82 GLY A O 1
ATOM 635 N N . ASP A 1 83 ? 9.227 -6.498 -12.147 1.00 97.12 83 ASP A N 1
ATOM 636 C CA . ASP A 1 83 ? 8.554 -7.784 -11.893 1.00 97.12 83 ASP A CA 1
ATOM 637 C C . ASP A 1 83 ? 7.366 -7.567 -10.944 1.00 97.12 83 ASP A C 1
ATOM 639 O O . ASP A 1 83 ? 7.441 -6.776 -10.003 1.00 97.12 83 ASP A O 1
ATOM 643 N N . VAL A 1 84 ? 6.280 -8.317 -11.160 1.00 98.12 84 VAL A N 1
ATOM 644 C CA . VAL A 1 84 ? 5.132 -8.335 -10.243 1.00 98.12 84 VAL A CA 1
ATOM 645 C C . VAL A 1 84 ? 5.314 -9.457 -9.223 1.00 98.12 84 VAL A C 1
ATOM 647 O O . VAL A 1 84 ? 5.130 -10.638 -9.536 1.00 98.12 84 VAL A O 1
ATOM 650 N N . VAL A 1 85 ? 5.623 -9.085 -7.982 1.00 98.56 85 VAL A N 1
ATOM 651 C CA . VAL A 1 85 ? 5.679 -10.003 -6.839 1.00 98.56 85 VAL A CA 1
ATOM 652 C C . VAL A 1 85 ? 4.307 -10.042 -6.170 1.00 98.56 85 VAL A C 1
ATOM 654 O O . VAL A 1 85 ? 3.737 -9.010 -5.829 1.00 98.56 85 VAL A O 1
ATOM 657 N N . LYS A 1 86 ? 3.743 -11.236 -6.002 1.00 98.50 86 LYS A N 1
ATOM 658 C CA . LYS A 1 86 ? 2.436 -11.462 -5.378 1.00 98.50 86 LYS A CA 1
ATOM 659 C C . LYS A 1 86 ? 2.632 -11.929 -3.945 1.00 98.50 86 LYS A C 1
ATOM 661 O O . LYS A 1 86 ? 3.107 -13.045 -3.727 1.00 98.50 86 LYS A O 1
ATOM 666 N N . PHE A 1 87 ? 2.224 -11.099 -2.993 1.00 98.44 87 PHE A N 1
ATOM 667 C CA . PHE A 1 87 ? 2.157 -11.449 -1.582 1.00 98.44 87 PHE A CA 1
ATOM 668 C C . PHE A 1 87 ? 0.760 -11.963 -1.235 1.00 98.44 87 PHE A C 1
ATOM 670 O O . PHE A 1 87 ? -0.240 -11.344 -1.577 1.00 98.44 87 PHE A O 1
ATOM 677 N N . SER A 1 88 ? 0.691 -13.088 -0.529 1.00 97.31 88 SER A N 1
ATOM 678 C CA . SER A 1 88 ? -0.557 -13.674 -0.035 1.00 97.31 88 SER A CA 1
ATOM 679 C C . SER A 1 88 ? -0.487 -13.775 1.478 1.00 97.31 88 SER A C 1
ATOM 681 O O . SER A 1 88 ? 0.414 -14.433 2.004 1.00 97.31 88 SER A O 1
ATOM 683 N N . THR A 1 89 ? -1.448 -13.165 2.168 1.00 97.94 89 THR A N 1
ATOM 684 C CA . THR A 1 89 ? -1.517 -13.186 3.631 1.00 97.94 89 THR A CA 1
ATOM 685 C C . THR A 1 89 ? -2.777 -13.901 4.094 1.00 97.94 89 THR A C 1
ATOM 687 O O . THR A 1 89 ? -3.861 -13.660 3.574 1.00 97.94 89 THR A O 1
ATOM 690 N N . ILE A 1 90 ? -2.630 -14.787 5.077 1.00 97.56 90 ILE A N 1
ATOM 691 C CA . ILE A 1 90 ? -3.735 -15.493 5.729 1.00 97.56 90 ILE A CA 1
ATOM 692 C C . ILE A 1 90 ? -3.758 -15.092 7.203 1.00 97.56 90 ILE A C 1
ATOM 694 O O . ILE A 1 90 ? -2.730 -15.154 7.885 1.00 97.56 90 ILE A O 1
ATOM 698 N N . ALA A 1 91 ? -4.932 -14.690 7.683 1.00 97.44 91 ALA A N 1
ATOM 699 C CA . ALA A 1 91 ? -5.195 -14.411 9.086 1.00 97.44 91 ALA A CA 1
ATOM 700 C C . ALA A 1 91 ? -5.805 -15.637 9.775 1.00 97.44 91 ALA A C 1
ATOM 702 O O . ALA A 1 91 ? -6.664 -16.313 9.207 1.00 97.44 91 ALA A O 1
ATOM 703 N N . TYR A 1 92 ? -5.372 -15.904 11.005 1.00 97.25 92 TYR A N 1
ATOM 704 C CA . TYR A 1 92 ? -5.833 -17.022 11.822 1.00 97.25 92 TYR A CA 1
ATOM 705 C C . TYR A 1 92 ? -6.349 -16.540 13.174 1.00 97.25 92 TYR A C 1
ATOM 707 O O . TYR A 1 92 ? -5.805 -15.586 13.738 1.00 97.25 92 TYR A O 1
ATOM 715 N N . ASP A 1 93 ? -7.355 -17.234 13.701 1.00 95.38 93 ASP A N 1
ATOM 716 C CA . ASP A 1 93 ? -7.827 -17.070 15.073 1.00 95.38 93 ASP A CA 1
ATOM 717 C C . ASP A 1 93 ? -6.963 -17.826 16.091 1.00 95.38 93 ASP A C 1
ATOM 719 O O . ASP A 1 93 ? -5.940 -18.432 15.760 1.00 95.38 93 ASP A O 1
ATOM 723 N N . ASP A 1 94 ? -7.315 -17.725 17.369 1.00 94.19 94 ASP A N 1
ATOM 724 C CA . ASP A 1 94 ? -6.621 -18.383 18.482 1.00 94.19 94 ASP A CA 1
ATOM 725 C C . ASP A 1 94 ? -6.642 -19.922 18.397 1.00 94.19 94 ASP A C 1
ATOM 727 O O . ASP A 1 94 ? -5.762 -20.588 18.944 1.00 94.19 94 ASP A O 1
ATOM 731 N N . LYS A 1 95 ? -7.598 -20.489 17.656 1.00 95.69 95 LYS A N 1
ATOM 732 C CA . LYS A 1 95 ? -7.755 -21.928 17.398 1.00 95.69 95 LYS A CA 1
ATOM 733 C C . LYS A 1 95 ? -7.086 -22.375 16.098 1.00 95.69 95 LYS A C 1
ATOM 735 O O . LYS A 1 95 ? -7.163 -23.552 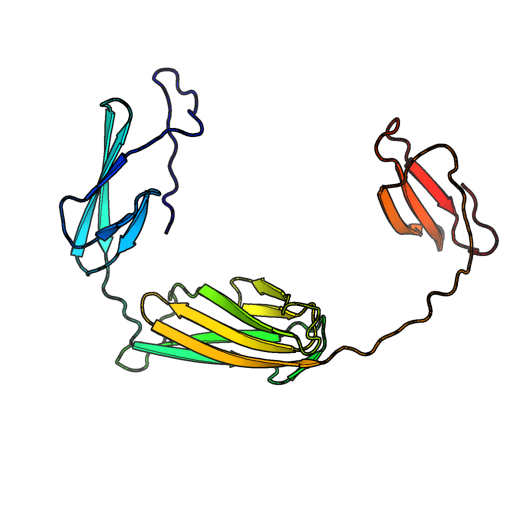15.748 1.00 95.69 95 LYS A O 1
ATOM 740 N N . GLY A 1 96 ? -6.430 -21.463 15.379 1.00 94.94 96 GLY A N 1
ATOM 741 C CA . GLY A 1 96 ? -5.774 -21.744 14.105 1.00 94.94 96 GLY A CA 1
ATOM 742 C C . GLY A 1 96 ? -6.734 -21.868 12.919 1.00 94.94 96 GLY A C 1
ATOM 743 O O . GLY A 1 96 ? -6.339 -22.380 11.871 1.00 94.94 96 GLY A O 1
ATOM 744 N N . LYS A 1 97 ? -7.984 -21.409 13.043 1.00 96.69 97 LYS A N 1
ATOM 745 C CA . LYS A 1 97 ? -8.936 -21.337 11.930 1.00 96.69 97 LYS A CA 1
ATOM 746 C C . LYS A 1 97 ? -8.728 -20.044 11.146 1.00 96.69 97 LYS A C 1
ATOM 748 O O . LYS A 1 97 ? -8.416 -19.002 11.711 1.00 96.69 97 LYS A O 1
ATOM 753 N N . VAL A 1 98 ? -8.926 -20.111 9.832 1.00 96.75 98 VAL A N 1
ATOM 754 C CA . VAL A 1 98 ? -8.826 -18.947 8.943 1.00 96.75 98 VAL A CA 1
ATOM 755 C C . VAL A 1 98 ? -9.927 -17.926 9.246 1.00 96.75 98 VAL A C 1
ATOM 757 O O . VAL A 1 98 ? -11.109 -18.275 9.290 1.00 96.75 98 VAL A O 1
ATOM 760 N N . VAL A 1 99 ? -9.526 -16.661 9.385 1.00 95.31 99 VAL A N 1
ATOM 761 C CA . VAL A 1 99 ? -10.402 -15.483 9.441 1.00 95.31 99 VAL A CA 1
ATOM 762 C C . VAL A 1 99 ? -10.469 -14.888 8.033 1.00 95.31 99 VAL A C 1
ATOM 764 O O . VAL A 1 99 ? -9.553 -14.193 7.599 1.00 95.31 99 VAL A O 1
ATOM 767 N N . SER A 1 100 ? -11.520 -15.219 7.281 1.00 91.94 100 SER A N 1
ATOM 768 C CA . SER A 1 100 ? -11.625 -14.890 5.850 1.00 91.94 100 SER A CA 1
ATOM 769 C C . SER A 1 100 ? -11.919 -13.417 5.554 1.00 91.94 100 SER A C 1
ATOM 771 O O . SER A 1 100 ? -11.636 -12.955 4.456 1.00 91.94 100 SER A O 1
ATOM 773 N N . ASP A 1 101 ? -12.502 -12.693 6.505 1.00 90.00 101 ASP A N 1
ATOM 774 C CA . ASP A 1 101 ? -12.908 -11.287 6.402 1.00 90.00 101 ASP A CA 1
ATOM 775 C C . ASP A 1 101 ? -11.927 -10.334 7.110 1.00 90.00 101 ASP A C 1
ATOM 777 O O . ASP A 1 101 ? -12.279 -9.207 7.459 1.00 90.00 101 ASP A O 1
ATOM 781 N N . ALA A 1 102 ? -10.686 -10.778 7.334 1.00 92.00 102 ALA A N 1
ATOM 782 C CA . ALA A 1 102 ? -9.654 -9.960 7.952 1.00 92.00 102 ALA A CA 1
ATOM 783 C C . ALA A 1 102 ? -9.351 -8.704 7.101 1.00 92.00 102 ALA A C 1
ATOM 785 O O . ALA A 1 102 ? -9.035 -8.839 5.916 1.00 92.00 102 ALA A O 1
ATOM 786 N N . PRO A 1 103 ? -9.384 -7.489 7.683 1.00 91.44 103 PRO A N 1
ATOM 787 C CA . PRO A 1 103 ? -9.091 -6.252 6.963 1.00 91.44 103 PRO A CA 1
ATOM 788 C C . PRO A 1 103 ? -7.575 -6.084 6.795 1.00 91.44 103 PRO A C 1
ATOM 790 O O . PRO A 1 103 ? -6.918 -5.416 7.594 1.00 91.44 103 PRO A O 1
ATOM 793 N N . LEU A 1 104 ? -7.009 -6.744 5.785 1.00 95.06 104 LEU A N 1
ATOM 794 C CA . LEU A 1 104 ? -5.579 -6.692 5.485 1.00 95.06 104 LEU A CA 1
ATOM 795 C C . LEU A 1 104 ? -5.213 -5.364 4.812 1.00 95.06 104 LEU A C 1
ATOM 797 O O . LEU A 1 104 ? -5.847 -4.967 3.838 1.00 95.06 104 LEU A O 1
ATOM 801 N N . SER A 1 105 ? -4.156 -4.711 5.290 1.00 95.88 105 SER A N 1
ATOM 802 C CA . SER A 1 105 ? -3.555 -3.548 4.635 1.00 95.88 105 SER A CA 1
ATOM 803 C C . SER A 1 105 ? -2.082 -3.812 4.361 1.00 95.88 105 SER A C 1
ATOM 805 O O . SER A 1 105 ? -1.332 -4.200 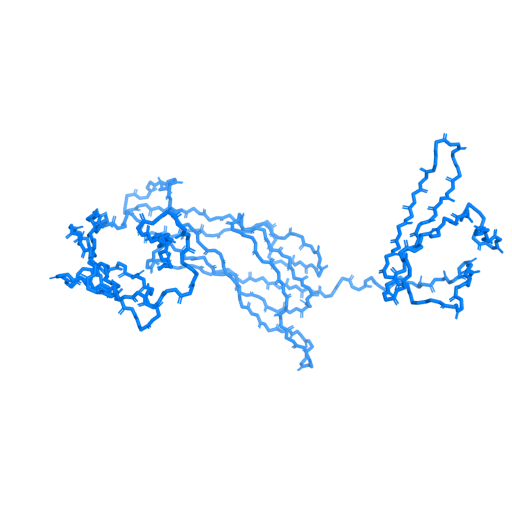5.257 1.00 95.88 105 SER A O 1
ATOM 807 N N . TYR A 1 106 ? -1.685 -3.630 3.104 1.00 97.94 106 TYR A N 1
ATOM 808 C CA . TYR A 1 106 ? -0.322 -3.829 2.635 1.00 97.94 106 TYR A CA 1
ATOM 809 C C . TYR A 1 106 ? 0.411 -2.493 2.549 1.00 97.94 106 TYR A C 1
ATOM 811 O O . TYR A 1 106 ? -0.110 -1.507 2.036 1.00 97.94 106 TYR A O 1
ATOM 819 N N . SER A 1 107 ? 1.657 -2.479 3.000 1.00 97.94 107 SER A N 1
ATOM 820 C CA . SER A 1 107 ? 2.582 -1.366 2.820 1.00 97.94 107 SER A CA 1
ATOM 821 C C . SER A 1 107 ? 3.989 -1.895 2.570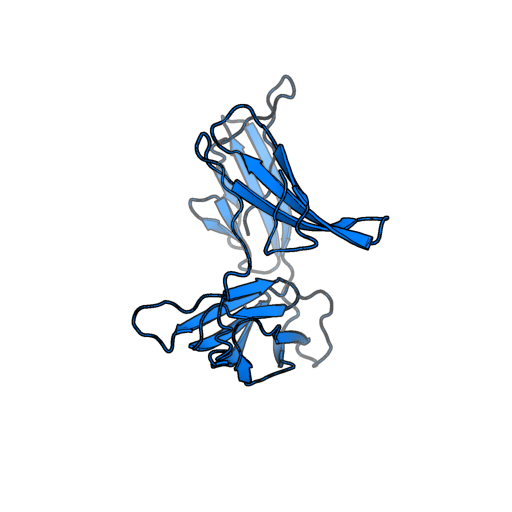 1.00 97.94 107 SER A C 1
ATOM 823 O O . SER A 1 107 ? 4.275 -3.084 2.744 1.00 97.94 107 SER A O 1
ATOM 825 N N . PHE A 1 108 ? 4.886 -1.016 2.140 1.00 98.19 108 PHE A N 1
ATOM 826 C CA . PHE A 1 108 ? 6.292 -1.357 2.008 1.00 98.19 108 PHE A CA 1
ATOM 827 C C . PHE A 1 108 ? 7.177 -0.228 2.517 1.00 98.19 108 PHE A C 1
ATOM 829 O O . PHE A 1 108 ? 6.811 0.945 2.500 1.00 98.19 108 PHE A O 1
ATOM 836 N N . SER A 1 109 ? 8.372 -0.611 2.938 1.00 97.94 109 SER A N 1
ATOM 837 C CA . SER A 1 109 ? 9.520 0.275 3.070 1.00 97.94 109 SER A CA 1
ATOM 838 C C . SER A 1 109 ? 10.708 -0.365 2.360 1.00 97.94 109 SER A C 1
ATOM 840 O O . SER A 1 109 ? 10.669 -1.547 2.005 1.00 97.94 109 SER A O 1
ATOM 842 N N . GLY A 1 110 ? 11.768 0.397 2.117 1.00 96.38 110 GLY A N 1
ATOM 843 C CA . GLY A 1 110 ? 12.962 -0.162 1.504 1.00 96.38 110 GLY A CA 1
ATOM 844 C C . GLY A 1 110 ? 14.148 0.784 1.489 1.00 96.38 110 GLY A C 1
ATOM 845 O O . GLY A 1 110 ? 14.038 1.962 1.822 1.00 96.38 110 GLY A O 1
ATOM 846 N N . GLU A 1 111 ? 15.277 0.237 1.062 1.00 97.88 111 GLU A N 1
ATOM 847 C CA . GLU A 1 111 ? 16.531 0.939 0.826 1.00 97.88 111 GLU A CA 1
ATOM 848 C C . GLU A 1 111 ? 17.022 0.598 -0.584 1.00 97.88 111 GLU A C 1
ATOM 850 O O . GLU A 1 111 ? 17.173 -0.577 -0.934 1.00 97.88 111 GLU A O 1
ATOM 855 N N . SER A 1 112 ? 17.246 1.629 -1.399 1.00 97.19 112 SER A N 1
ATOM 856 C CA . SER A 1 112 ? 17.814 1.486 -2.739 1.00 97.19 112 SER A CA 1
ATOM 857 C C . SER A 1 112 ? 19.270 1.030 -2.654 1.00 97.19 112 SER A C 1
ATOM 859 O O . SER A 1 112 ? 20.012 1.434 -1.759 1.00 97.19 112 SER A O 1
ATOM 861 N N . PHE A 1 113 ? 19.706 0.207 -3.607 1.00 96.50 113 PHE A N 1
ATOM 862 C CA . PHE A 1 113 ? 21.131 -0.098 -3.756 1.00 96.50 113 PHE A CA 1
ATOM 863 C C . PHE A 1 113 ? 21.936 1.105 -4.253 1.00 96.50 113 PHE A C 1
ATOM 865 O O . PHE A 1 113 ? 23.113 1.239 -3.917 1.00 96.50 113 PHE A O 1
ATOM 872 N N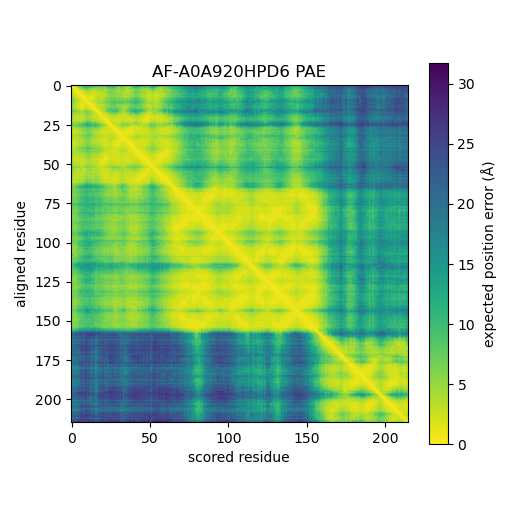 . ASP A 1 114 ? 21.302 1.986 -5.024 1.00 93.19 114 ASP A N 1
ATOM 873 C CA . ASP A 1 114 ? 21.854 3.285 -5.383 1.00 93.19 114 ASP A CA 1
ATOM 874 C C . ASP A 1 114 ? 21.601 4.282 -4.247 1.00 93.19 114 ASP A C 1
ATOM 876 O O . ASP A 1 114 ? 20.455 4.641 -3.971 1.00 93.19 114 ASP A O 1
ATOM 880 N N . LYS A 1 115 ? 22.683 4.753 -3.618 1.00 90.44 115 LYS A N 1
ATOM 881 C CA . LYS A 1 115 ? 22.653 5.712 -2.502 1.00 90.44 115 LYS A CA 1
ATOM 882 C C . LYS A 1 115 ? 22.153 7.102 -2.896 1.00 90.44 115 LYS A C 1
ATOM 884 O O . LYS A 1 115 ? 21.881 7.909 -2.012 1.00 90.44 115 LYS A O 1
ATOM 889 N N . SER A 1 116 ? 22.086 7.401 -4.191 1.00 92.00 116 SER A N 1
ATOM 890 C CA . SER A 1 116 ? 21.550 8.660 -4.711 1.00 92.00 116 SER A CA 1
ATOM 891 C C . SER A 1 116 ? 20.038 8.614 -4.969 1.00 92.00 116 SER A C 1
ATOM 893 O O . SER A 1 116 ? 19.447 9.645 -5.281 1.00 92.00 116 SER A O 1
ATOM 895 N N . SER A 1 117 ? 19.404 7.450 -4.779 1.00 90.69 117 SER A N 1
ATOM 896 C CA . SER A 1 117 ? 17.970 7.232 -4.976 1.00 90.69 117 SER A CA 1
ATOM 897 C C . SER A 1 117 ? 17.304 6.658 -3.724 1.00 90.69 117 SER A C 1
ATOM 899 O O . SER A 1 117 ? 17.946 6.075 -2.850 1.00 90.69 117 SER A O 1
ATOM 901 N N . THR A 1 118 ? 15.982 6.784 -3.643 1.00 94.38 118 THR A N 1
ATOM 902 C CA . THR A 1 118 ? 15.155 6.094 -2.649 1.00 94.38 118 THR A CA 1
ATOM 903 C C . THR A 1 118 ? 14.617 4.773 -3.203 1.00 94.38 118 THR A C 1
ATOM 905 O O . THR A 1 118 ? 14.613 4.526 -4.415 1.00 94.38 118 THR A O 1
ATOM 908 N N . ALA A 1 119 ? 14.186 3.891 -2.301 1.00 95.81 119 ALA A N 1
ATOM 909 C CA . ALA A 1 119 ? 13.411 2.717 -2.677 1.00 95.81 119 ALA A CA 1
ATOM 910 C C . ALA A 1 119 ? 12.013 3.166 -3.118 1.00 95.81 119 ALA A C 1
ATOM 912 O O . ALA A 1 119 ? 11.258 3.710 -2.311 1.00 95.81 119 ALA A O 1
ATOM 913 N N . ALA A 1 120 ? 11.687 2.944 -4.387 1.00 96.38 120 ALA A N 1
ATOM 914 C CA . ALA A 1 120 ? 10.418 3.326 -4.985 1.00 96.38 120 ALA A CA 1
ATOM 915 C C . ALA A 1 120 ? 9.713 2.091 -5.543 1.00 96.38 120 ALA A C 1
ATOM 917 O O . ALA A 1 120 ? 10.332 1.168 -6.077 1.00 96.38 120 ALA A O 1
ATOM 918 N N . GLY A 1 121 ? 8.397 2.068 -5.400 1.00 97.19 121 GLY A N 1
ATOM 919 C CA . GLY A 1 121 ? 7.569 0.961 -5.832 1.00 97.19 121 GLY A CA 1
ATOM 920 C C . GLY A 1 121 ? 6.102 1.226 -5.555 1.00 97.19 121 GLY A C 1
ATOM 921 O O . GLY A 1 121 ? 5.724 2.228 -4.947 1.00 97.19 121 GLY A O 1
ATOM 922 N N . LEU A 1 122 ? 5.274 0.288 -5.983 1.00 98.12 122 LEU A N 1
ATOM 923 C CA . LEU A 1 122 ? 3.838 0.323 -5.786 1.00 98.12 122 LEU A CA 1
ATOM 924 C C . LEU A 1 122 ? 3.385 -1.018 -5.229 1.00 98.12 122 LEU A C 1
ATOM 926 O O . LEU A 1 122 ? 3.695 -2.066 -5.797 1.00 98.12 122 LEU A O 1
ATOM 930 N N . ILE A 1 123 ? 2.615 -0.980 -4.144 1.00 98.31 123 ILE A N 1
ATOM 931 C CA . ILE A 1 123 ? 1.875 -2.135 -3.641 1.00 98.31 123 ILE A CA 1
ATOM 932 C C . ILE A 1 123 ? 0.380 -1.856 -3.734 1.00 98.31 123 ILE A C 1
ATOM 934 O O . ILE A 1 123 ? -0.075 -0.769 -3.387 1.00 98.31 123 ILE A O 1
ATOM 938 N N . LYS A 1 124 ? -0.377 -2.827 -4.239 1.00 97.19 124 LYS A N 1
ATOM 939 C CA . LYS A 1 124 ? -1.841 -2.792 -4.243 1.00 97.19 124 LYS A CA 1
ATOM 940 C C . LYS A 1 124 ? -2.398 -3.510 -3.019 1.00 97.19 124 LYS A C 1
ATOM 942 O O . LYS A 1 124 ? -1.746 -4.393 -2.463 1.00 97.19 124 LYS A O 1
ATOM 947 N N . ASP A 1 125 ? -3.645 -3.197 -2.679 1.00 93.25 125 ASP A N 1
ATOM 948 C CA . ASP A 1 125 ? -4.374 -3.817 -1.562 1.00 93.25 125 ASP A CA 1
ATOM 949 C C . ASP A 1 125 ? -4.517 -5.344 -1.700 1.00 93.25 125 ASP A C 1
ATOM 951 O O . ASP A 1 125 ? -4.682 -6.048 -0.709 1.00 93.25 125 ASP A O 1
ATOM 955 N N . ASP A 1 126 ? -4.400 -5.876 -2.923 1.00 94.69 126 ASP A N 1
ATOM 956 C CA . ASP A 1 126 ? -4.400 -7.317 -3.208 1.00 94.69 126 ASP A CA 1
ATOM 957 C C . ASP A 1 126 ? -3.016 -7.987 -3.085 1.00 94.69 126 ASP A C 1
ATOM 959 O O . ASP A 1 126 ? -2.835 -9.129 -3.510 1.00 94.69 126 ASP A O 1
ATOM 963 N N . GLY A 1 127 ? -2.025 -7.281 -2.532 1.00 97.19 127 GLY A N 1
ATOM 964 C CA . GLY A 1 127 ? -0.685 -7.799 -2.268 1.00 97.19 127 GLY A CA 1
ATOM 965 C C . GLY A 1 127 ? 0.231 -7.868 -3.491 1.00 97.19 127 GLY A C 1
ATOM 966 O O . GLY A 1 127 ? 1.332 -8.414 -3.397 1.00 97.19 127 GLY A O 1
ATOM 967 N N . ARG A 1 128 ? -0.171 -7.332 -4.651 1.00 98.38 128 ARG A N 1
ATOM 968 C CA . ARG A 1 128 ? 0.734 -7.186 -5.802 1.00 98.38 128 ARG A CA 1
ATOM 969 C C . ARG A 1 128 ? 1.684 -6.017 -5.593 1.00 98.38 128 ARG A C 1
ATOM 971 O O . ARG A 1 128 ? 1.241 -4.876 -5.501 1.00 98.38 128 ARG A O 1
ATOM 978 N N . PHE A 1 129 ? 2.975 -6.311 -5.592 1.00 98.62 129 PHE A N 1
ATOM 979 C CA . PHE A 1 129 ? 4.056 -5.348 -5.461 1.00 98.62 129 PHE A CA 1
ATOM 980 C C . PHE A 1 129 ? 4.910 -5.296 -6.732 1.00 98.62 129 PHE A C 1
ATOM 982 O O . PHE A 1 129 ? 5.250 -6.339 -7.295 1.00 98.62 129 PHE A O 1
ATOM 989 N N . VAL A 1 130 ? 5.276 -4.087 -7.154 1.00 98.31 130 VAL A N 1
ATOM 990 C CA . VAL A 1 130 ? 6.259 -3.824 -8.212 1.00 98.31 130 VAL A CA 1
ATOM 991 C C . VAL A 1 130 ? 7.245 -2.787 -7.696 1.00 98.31 130 VAL A C 1
ATOM 993 O O . VAL A 1 130 ? 6.840 -1.705 -7.281 1.00 98.31 130 VAL A O 1
ATOM 996 N N . ALA A 1 131 ? 8.534 -3.107 -7.742 1.00 97.94 131 ALA A N 1
ATOM 997 C CA . ALA A 1 131 ? 9.596 -2.155 -7.438 1.00 97.94 131 ALA A CA 1
ATOM 998 C C . ALA A 1 131 ? 10.049 -1.428 -8.708 1.00 97.94 131 ALA A C 1
ATOM 1000 O O . ALA A 1 131 ? 10.301 -2.057 -9.743 1.00 97.94 131 ALA A O 1
ATOM 1001 N N . GLU A 1 132 ? 10.183 -0.112 -8.594 1.00 95.31 132 GLU A N 1
ATOM 1002 C CA . GLU A 1 132 ? 10.719 0.774 -9.627 1.00 95.31 132 GLU A CA 1
ATOM 1003 C C . GLU A 1 132 ? 12.245 0.857 -9.529 1.00 95.31 132 GLU A C 1
ATOM 1005 O O . GLU A 1 132 ? 12.925 0.828 -10.552 1.00 95.31 132 GLU A O 1
ATOM 1010 N N . THR A 1 133 ? 12.795 0.872 -8.308 1.00 96.25 133 THR A N 1
ATOM 1011 C CA . THR A 1 133 ? 14.247 0.914 -8.075 1.00 96.25 133 THR A CA 1
ATOM 1012 C C . THR A 1 133 ? 14.786 -0.388 -7.487 1.00 96.25 133 THR A C 1
ATOM 1014 O O . THR A 1 133 ? 14.112 -1.095 -6.730 1.00 96.25 133 THR A O 1
ATOM 1017 N N . ALA A 1 134 ? 16.025 -0.731 -7.843 1.00 97.12 134 ALA A N 1
ATOM 1018 C CA . ALA A 1 134 ? 16.720 -1.879 -7.273 1.00 97.12 134 ALA A CA 1
ATOM 1019 C C . ALA A 1 134 ? 17.080 -1.611 -5.803 1.00 97.12 134 ALA A C 1
ATOM 1021 O O . ALA A 1 134 ? 17.571 -0.535 -5.460 1.00 97.12 134 ALA A O 1
ATOM 1022 N N . GLY A 1 135 ? 16.866 -2.588 -4.927 1.00 97.81 135 GLY A N 1
ATOM 1023 C CA . GLY A 1 135 ? 17.068 -2.410 -3.496 1.00 97.81 135 GLY A CA 1
ATOM 1024 C C . GLY A 1 135 ? 16.579 -3.570 -2.641 1.00 97.81 135 GLY A C 1
ATOM 1025 O O . GLY A 1 135 ? 16.161 -4.624 -3.129 1.00 97.81 135 GLY A O 1
ATOM 1026 N N . LYS A 1 136 ? 16.623 -3.360 -1.327 1.00 98.25 136 LYS A N 1
ATOM 1027 C CA . LYS A 1 136 ? 16.025 -4.249 -0.327 1.00 98.25 136 LYS A CA 1
ATOM 1028 C C . LYS A 1 136 ? 14.706 -3.655 0.132 1.00 98.25 136 LYS A C 1
ATOM 1030 O O . LYS A 1 136 ? 14.660 -2.501 0.542 1.00 98.25 136 LYS A O 1
ATOM 1035 N N . TYR A 1 137 ? 13.664 -4.467 0.113 1.00 98.44 137 TYR A N 1
ATOM 1036 C CA . TYR A 1 137 ? 12.315 -4.081 0.491 1.00 98.44 137 TYR A CA 1
ATOM 1037 C C . TYR A 1 137 ? 11.834 -4.916 1.672 1.00 98.44 137 TYR A C 1
ATOM 1039 O O . TYR A 1 137 ? 12.188 -6.089 1.817 1.00 98.44 137 TYR A O 1
ATOM 1047 N N . LEU A 1 138 ? 10.996 -4.309 2.505 1.00 98.25 138 LEU A N 1
ATOM 1048 C CA . LEU A 1 138 ? 10.269 -4.968 3.576 1.00 98.25 138 LEU A CA 1
ATOM 1049 C C . LEU A 1 138 ? 8.776 -4.741 3.353 1.00 98.25 138 LEU A C 1
ATOM 1051 O O . LEU A 1 138 ? 8.264 -3.642 3.568 1.00 98.25 138 LEU A O 1
ATOM 1055 N N . ILE A 1 139 ? 8.079 -5.789 2.921 1.00 98.50 139 ILE A N 1
ATOM 1056 C CA . ILE A 1 139 ? 6.628 -5.743 2.753 1.00 98.50 139 ILE A CA 1
ATOM 1057 C C . ILE A 1 139 ? 5.992 -6.021 4.100 1.00 98.50 139 ILE A C 1
ATOM 1059 O O . ILE A 1 139 ? 6.271 -7.054 4.704 1.00 98.50 139 ILE A O 1
ATOM 1063 N N . THR A 1 140 ? 5.153 -5.106 4.569 1.00 98.31 140 THR A N 1
ATOM 1064 C CA . THR A 1 140 ? 4.461 -5.209 5.852 1.00 98.31 140 THR A CA 1
ATOM 1065 C C . THR A 1 140 ? 2.968 -5.322 5.611 1.00 98.31 140 THR A C 1
ATOM 1067 O O . THR A 1 140 ? 2.405 -4.605 4.788 1.00 98.31 140 THR A O 1
ATOM 1070 N N . VAL A 1 141 ? 2.328 -6.238 6.329 1.00 97.94 141 VAL A N 1
ATOM 1071 C CA . VAL A 1 141 ? 0.880 -6.421 6.293 1.00 97.94 141 VAL A CA 1
ATOM 1072 C C . VAL A 1 141 ? 0.339 -6.241 7.688 1.00 97.94 141 VAL A C 1
ATOM 1074 O O . VAL A 1 141 ? 0.836 -6.865 8.627 1.00 97.94 141 VAL A O 1
ATOM 1077 N N . THR A 1 142 ? -0.675 -5.395 7.817 1.00 95.69 142 THR A N 1
ATOM 1078 C CA . THR A 1 142 ? -1.370 -5.139 9.074 1.00 95.69 142 THR A CA 1
ATOM 1079 C C . THR A 1 142 ? -2.814 -5.618 8.999 1.00 95.69 142 THR A C 1
ATOM 1081 O O . THR A 1 142 ? -3.435 -5.620 7.938 1.00 95.69 142 THR A O 1
ATOM 1084 N N . ALA A 1 143 ? -3.337 -6.063 10.137 1.00 92.62 143 ALA A N 1
ATOM 1085 C CA . ALA A 1 143 ? -4.737 -6.409 10.328 1.00 92.62 143 ALA A CA 1
ATOM 1086 C C . ALA A 1 143 ? -5.131 -6.036 11.762 1.00 92.62 143 ALA A C 1
ATOM 1088 O O . ALA A 1 143 ? -4.863 -6.776 12.715 1.00 92.62 143 ALA A O 1
ATOM 1089 N N . GLY A 1 144 ? -5.700 -4.840 11.930 1.00 85.69 144 GLY A N 1
ATOM 1090 C CA . GLY A 1 144 ? -5.861 -4.234 13.252 1.00 85.69 144 GLY A CA 1
ATOM 1091 C C . GLY A 1 144 ? -4.502 -4.043 13.934 1.00 85.69 144 GLY A C 1
ATOM 1092 O O . GLY A 1 144 ? -3.603 -3.428 13.368 1.00 85.69 144 GLY A O 1
ATOM 1093 N N . GLU A 1 145 ? -4.338 -4.601 15.132 1.00 85.50 145 GLU A N 1
ATOM 1094 C CA . GLU A 1 145 ? -3.094 -4.511 15.916 1.00 85.50 145 GLU A CA 1
ATOM 1095 C C . GLU A 1 145 ? -2.036 -5.555 15.533 1.00 85.50 145 GLU A C 1
ATOM 1097 O O . GLU A 1 145 ? -0.914 -5.529 16.039 1.00 85.50 145 GLU A O 1
ATOM 1102 N N . LYS A 1 146 ? -2.378 -6.519 14.670 1.00 93.00 146 LYS A N 1
ATOM 1103 C CA . LYS A 1 146 ? -1.435 -7.547 14.228 1.00 93.00 146 LYS A CA 1
ATOM 1104 C C . LYS A 1 146 ? -0.683 -7.058 13.004 1.00 93.00 146 LYS A C 1
ATOM 1106 O O . LYS A 1 146 ? -1.283 -6.524 12.075 1.00 93.00 146 LYS A O 1
ATOM 1111 N N . SER A 1 147 ? 0.621 -7.301 12.981 1.00 96.38 147 SER A N 1
ATOM 1112 C CA . SER A 1 147 ? 1.463 -7.049 11.820 1.00 96.38 147 SER A CA 1
ATOM 1113 C C . SER A 1 147 ? 2.412 -8.215 11.566 1.00 96.38 147 SER A C 1
ATOM 1115 O O . SER A 1 147 ? 2.788 -8.954 12.478 1.00 96.38 147 SER A O 1
ATOM 1117 N N . ILE A 1 148 ? 2.772 -8.406 10.302 1.00 98.19 148 ILE A N 1
ATOM 1118 C CA . ILE A 1 148 ? 3.836 -9.315 9.880 1.00 98.19 148 ILE A CA 1
ATOM 1119 C C . ILE A 1 148 ? 4.566 -8.700 8.691 1.00 98.19 148 ILE A C 1
ATOM 1121 O O . ILE A 1 148 ? 3.949 -8.016 7.874 1.00 98.19 148 ILE A O 1
ATOM 1125 N N . SER A 1 149 ? 5.865 -8.964 8.576 1.00 98.06 149 SER A N 1
ATOM 1126 C CA . SER A 1 149 ? 6.669 -8.461 7.466 1.00 98.06 149 SER A CA 1
ATOM 1127 C C . SER A 1 149 ? 7.417 -9.584 6.756 1.00 98.06 149 SER A C 1
ATOM 1129 O O . SER A 1 149 ? 7.814 -10.570 7.380 1.00 98.06 149 SER A O 1
ATOM 1131 N N . LYS A 1 150 ? 7.632 -9.424 5.447 1.00 98.31 150 LYS A N 1
ATOM 1132 C CA . LYS A 1 150 ? 8.443 -10.320 4.620 1.00 98.31 150 LYS A CA 1
ATOM 1133 C C . LYS A 1 150 ? 9.467 -9.512 3.811 1.00 98.31 150 LYS A C 1
ATOM 1135 O O . LYS A 1 150 ? 9.070 -8.575 3.115 1.00 98.31 150 LYS A O 1
ATOM 1140 N N . PRO A 1 151 ? 10.769 -9.841 3.898 1.00 98.25 151 PRO A N 1
ATOM 1141 C CA . PRO A 1 151 ? 11.784 -9.184 3.087 1.00 98.25 151 PRO A CA 1
ATOM 1142 C C . PRO A 1 151 ? 11.700 -9.633 1.623 1.00 98.25 151 PRO A C 1
ATOM 1144 O O . PRO A 1 151 ? 11.319 -10.767 1.331 1.00 98.25 151 PRO A O 1
ATOM 1147 N N . LEU A 1 152 ? 12.101 -8.744 0.719 1.00 98.56 152 LEU A N 1
ATOM 1148 C CA . LEU A 1 152 ? 12.236 -8.979 -0.716 1.00 98.56 152 LEU A CA 1
ATOM 1149 C C . LEU A 1 152 ? 13.491 -8.257 -1.211 1.00 98.56 152 LEU A C 1
ATOM 1151 O O . LEU A 1 152 ? 13.710 -7.092 -0.884 1.00 98.56 152 LEU A O 1
ATOM 1155 N N . VAL A 1 153 ? 14.303 -8.925 -2.026 1.00 98.44 153 VAL A N 1
ATOM 1156 C CA . VAL A 1 153 ? 15.433 -8.279 -2.705 1.00 98.44 153 VAL A CA 1
ATOM 1157 C C . VAL A 1 153 ? 15.089 -8.072 -4.172 1.00 98.44 153 VAL A C 1
ATOM 1159 O O . VAL A 1 153 ? 14.673 -9.008 -4.850 1.00 98.44 153 VAL A O 1
ATOM 1162 N N . VAL A 1 154 ? 15.274 -6.853 -4.670 1.00 98.38 154 VAL A N 1
ATOM 1163 C CA . VAL A 1 154 ? 15.019 -6.500 -6.066 1.00 98.38 154 VAL A CA 1
ATOM 1164 C C . VAL A 1 154 ? 16.316 -6.037 -6.707 1.00 98.38 154 VAL A C 1
ATOM 1166 O O . VAL A 1 154 ? 16.913 -5.058 -6.269 1.00 98.38 154 VAL A O 1
ATOM 1169 N N . TYR A 1 155 ? 16.746 -6.718 -7.761 1.00 97.38 155 TYR A N 1
ATOM 1170 C CA . TYR A 1 155 ? 17.898 -6.307 -8.558 1.00 97.38 155 TYR A CA 1
ATOM 1171 C C . TYR A 1 155 ? 17.478 -5.476 -9.766 1.00 97.38 155 TYR A C 1
ATOM 1173 O O . TYR A 1 155 ? 16.333 -5.530 -10.216 1.00 97.38 155 TYR A O 1
ATOM 1181 N N . ASP A 1 156 ? 18.420 -4.716 -10.314 1.00 93.50 156 ASP A N 1
ATOM 1182 C CA . ASP A 1 156 ? 18.192 -4.043 -11.584 1.00 93.50 156 ASP A CA 1
ATOM 1183 C C . ASP A 1 156 ? 17.923 -5.088 -12.674 1.00 93.50 156 ASP A C 1
ATOM 1185 O O . ASP A 1 156 ? 18.541 -6.159 -12.702 1.00 93.50 156 ASP A O 1
ATOM 1189 N N . ARG A 1 157 ? 16.967 -4.810 -13.563 1.00 91.25 157 ARG A N 1
ATOM 1190 C CA . ARG A 1 157 ? 16.659 -5.728 -14.660 1.00 91.25 157 ARG A CA 1
ATOM 1191 C C . ARG A 1 157 ? 17.816 -5.834 -15.658 1.00 91.25 157 ARG A C 1
ATOM 1193 O O . ARG A 1 157 ? 17.883 -6.824 -16.386 1.00 91.25 157 ARG A O 1
ATOM 1200 N N . GLY A 1 158 ? 18.708 -4.847 -15.691 1.00 82.06 158 GLY A N 1
ATOM 1201 C CA . GLY A 1 158 ? 19.886 -4.795 -16.548 1.00 82.06 158 GLY A CA 1
ATOM 1202 C C . GLY A 1 158 ? 19.543 -4.736 -18.033 1.00 82.06 158 GLY A C 1
ATOM 1203 O O . GLY A 1 158 ? 20.417 -4.956 -18.867 1.00 82.06 158 GLY A O 1
ATOM 1204 N N . ILE A 1 159 ? 18.277 -4.482 -18.387 1.00 70.94 159 ILE A N 1
ATOM 1205 C CA . ILE A 1 159 ? 17.862 -4.347 -19.782 1.00 70.94 159 ILE A CA 1
ATOM 1206 C C . ILE A 1 159 ? 18.114 -2.907 -20.188 1.00 70.94 159 ILE A C 1
ATOM 1208 O O . ILE A 1 159 ? 17.267 -2.031 -20.043 1.00 70.94 159 ILE A O 1
ATOM 1212 N N . GLN A 1 160 ? 19.305 -2.692 -20.719 1.00 68.62 160 GLN A N 1
ATOM 1213 C CA . GLN A 1 160 ? 19.601 -1.545 -21.553 1.00 68.62 160 GLN A CA 1
ATOM 1214 C C . GLN A 1 160 ? 19.337 -1.993 -22.984 1.00 68.62 160 GLN A C 1
ATOM 1216 O O . GLN A 1 160 ? 20.072 -2.810 -23.537 1.00 68.62 160 GLN A O 1
ATOM 1221 N N . ARG A 1 161 ? 18.227 -1.533 -23.562 1.00 68.44 161 ARG A N 1
ATOM 1222 C CA . ARG A 1 161 ? 18.010 -1.675 -24.998 1.00 68.44 161 ARG A CA 1
ATOM 1223 C C . ARG A 1 161 ? 18.551 -0.416 -25.645 1.00 68.44 161 ARG A C 1
ATOM 1225 O O . ARG A 1 161 ? 18.217 0.682 -25.209 1.00 68.44 161 ARG A O 1
ATOM 1232 N N . GLU A 1 162 ? 19.401 -0.583 -26.647 1.00 74.06 162 GLU A N 1
ATOM 1233 C CA . GLU A 1 162 ? 19.817 0.545 -27.465 1.00 74.06 162 GLU A CA 1
ATOM 1234 C C . GLU A 1 162 ? 18.569 1.140 -28.121 1.00 74.06 162 GLU A C 1
ATOM 1236 O O . GLU A 1 162 ? 17.799 0.434 -28.780 1.00 74.06 162 GLU A O 1
ATOM 1241 N N . VAL A 1 163 ? 18.335 2.427 -27.878 1.00 77.50 163 VAL A N 1
ATOM 1242 C CA . VAL A 1 163 ? 17.330 3.179 -28.621 1.00 77.50 163 VAL A CA 1
ATOM 1243 C C . VAL A 1 163 ? 17.988 3.556 -29.935 1.00 77.50 163 VAL A C 1
ATOM 1245 O O . VAL A 1 163 ? 18.842 4.437 -29.980 1.00 77.50 163 VAL A O 1
ATOM 1248 N N . ILE A 1 164 ? 17.616 2.844 -30.992 1.00 80.31 164 ILE A N 1
ATOM 1249 C CA . ILE A 1 164 ? 18.084 3.131 -32.342 1.00 80.31 164 ILE A CA 1
ATOM 1250 C C . ILE A 1 164 ? 17.049 4.042 -32.991 1.00 80.31 164 ILE A C 1
ATOM 1252 O O . ILE A 1 164 ? 15.897 3.648 -33.179 1.00 80.31 164 ILE A O 1
ATOM 1256 N N . THR A 1 165 ? 17.458 5.259 -33.339 1.00 83.25 165 THR A N 1
ATOM 1257 C CA . THR A 1 165 ? 16.628 6.152 -34.148 1.00 83.25 165 THR A CA 1
ATOM 1258 C C . THR A 1 165 ? 16.533 5.582 -35.556 1.00 83.25 165 THR A C 1
ATOM 1260 O O . THR A 1 165 ? 17.500 5.606 -36.313 1.00 83.25 165 THR A O 1
ATOM 1263 N N . VAL A 1 166 ? 15.361 5.055 -35.896 1.00 86.50 166 VAL A N 1
ATOM 1264 C CA . VAL A 1 166 ? 15.055 4.517 -37.230 1.00 86.50 166 VAL A CA 1
ATOM 1265 C C . VAL A 1 166 ? 14.429 5.561 -38.160 1.00 86.50 166 VAL A C 1
ATOM 1267 O O . VAL A 1 166 ? 14.347 5.325 -39.359 1.00 86.50 166 VAL A O 1
ATOM 1270 N N . GLY A 1 167 ? 14.021 6.712 -37.613 1.00 83.88 167 GLY A N 1
ATOM 1271 C CA . GLY A 1 167 ? 13.289 7.762 -38.313 1.00 83.88 167 GLY A CA 1
ATOM 1272 C C . GLY A 1 167 ? 13.100 9.025 -37.481 1.00 83.88 167 GLY A C 1
ATOM 1273 O O . GLY A 1 167 ? 13.164 8.964 -36.252 1.00 83.88 167 GLY A O 1
ATOM 1274 N N . THR A 1 168 ? 12.815 10.148 -38.145 1.00 85.19 168 THR A N 1
ATOM 1275 C CA . THR A 1 168 ? 12.442 11.417 -37.500 1.00 85.19 168 THR A CA 1
ATOM 1276 C C . THR A 1 168 ? 11.278 12.081 -38.238 1.00 85.19 168 THR A C 1
ATOM 1278 O O . THR A 1 168 ? 11.357 12.297 -39.444 1.00 85.19 168 THR A O 1
ATOM 1281 N N . GLY A 1 169 ? 10.219 12.440 -37.508 1.00 82.19 169 GLY A N 1
ATOM 1282 C CA . GLY A 1 169 ? 9.132 13.301 -37.980 1.00 82.19 169 GLY A CA 1
ATOM 1283 C C . GLY A 1 169 ? 9.115 14.591 -37.163 1.00 82.19 169 GLY A C 1
ATOM 1284 O O . GLY A 1 169 ? 9.153 14.535 -35.935 1.00 82.19 169 GLY A O 1
ATOM 1285 N N . THR A 1 170 ? 9.100 15.752 -37.820 1.00 83.88 170 THR A N 1
ATOM 1286 C CA . THR A 1 170 ? 9.292 17.040 -37.135 1.00 83.88 170 THR A CA 1
ATOM 1287 C C . THR A 1 170 ? 7.977 17.799 -36.943 1.00 83.88 170 THR A C 1
ATOM 1289 O O . THR A 1 170 ? 7.176 17.956 -37.869 1.00 83.88 170 THR A O 1
ATOM 1292 N N . VAL A 1 171 ? 7.770 18.322 -35.733 1.00 83.50 171 VAL A N 1
ATOM 1293 C CA . VAL A 1 171 ? 6.760 19.340 -35.407 1.00 83.50 171 VAL A CA 1
ATOM 1294 C C . VAL A 1 171 ? 7.505 20.517 -34.787 1.00 83.50 171 VAL A C 1
ATOM 1296 O O . VAL A 1 171 ? 7.999 20.406 -33.671 1.00 83.50 171 VAL A O 1
ATOM 1299 N N . GLU A 1 172 ? 7.649 21.617 -35.523 1.00 84.12 172 GLU A N 1
ATOM 1300 C CA . GLU A 1 172 ? 8.493 22.750 -35.099 1.00 84.12 172 GLU A CA 1
ATOM 1301 C C . GLU A 1 172 ? 7.701 23.882 -34.438 1.00 84.12 172 GLU A C 1
ATOM 1303 O O . GLU A 1 172 ? 8.273 24.752 -33.787 1.00 84.12 172 GLU A O 1
ATOM 1308 N N . ASP A 1 173 ? 6.381 23.890 -34.605 1.00 85.62 173 ASP A N 1
ATOM 1309 C CA . ASP A 1 173 ? 5.524 25.026 -34.280 1.00 85.62 173 ASP A CA 1
ATOM 1310 C C . ASP A 1 173 ? 4.709 24.844 -32.991 1.00 85.62 173 ASP A C 1
ATOM 1312 O O . ASP A 1 173 ? 4.055 25.793 -32.552 1.00 85.62 173 ASP A O 1
ATOM 1316 N N . LYS A 1 174 ? 4.732 23.648 -32.378 1.00 84.50 174 LYS A N 1
ATOM 1317 C CA . LYS A 1 174 ? 3.939 23.277 -31.189 1.00 84.50 174 LYS A CA 1
ATOM 1318 C C . LYS A 1 174 ? 4.706 22.335 -30.256 1.00 84.50 174 LYS A C 1
ATOM 1320 O O . LYS A 1 174 ? 5.551 21.564 -30.699 1.00 84.50 174 LYS A O 1
ATOM 1325 N N . HIS A 1 175 ? 4.340 22.330 -28.974 1.00 84.81 175 HIS A N 1
ATOM 1326 C CA . HIS A 1 175 ? 4.762 21.292 -28.027 1.00 84.81 175 HIS A CA 1
ATOM 1327 C C . HIS A 1 175 ? 3.916 20.019 -28.182 1.00 84.81 175 HIS A C 1
ATOM 1329 O O . HIS A 1 175 ? 2.711 20.103 -28.424 1.00 84.81 175 HIS A O 1
ATOM 1335 N N . THR A 1 176 ? 4.530 18.849 -27.989 1.00 82.44 176 THR A N 1
ATOM 1336 C CA . THR A 1 176 ? 3.899 17.518 -28.085 1.00 82.44 176 THR A CA 1
ATOM 1337 C C . THR A 1 176 ? 3.757 16.857 -26.708 1.00 82.44 176 THR A C 1
ATOM 1339 O O . THR A 1 176 ? 4.694 16.937 -25.914 1.00 82.44 176 THR A O 1
ATOM 1342 N N . SER A 1 177 ? 2.629 16.195 -26.418 1.00 81.06 177 SER A N 1
ATOM 1343 C CA . SER A 1 177 ? 2.348 15.565 -25.106 1.00 81.06 177 SER A CA 1
ATOM 1344 C C . SER A 1 177 ? 2.182 14.049 -25.135 1.00 81.06 177 SER A C 1
ATOM 1346 O O . SER A 1 177 ? 2.672 13.368 -24.239 1.00 81.06 177 SER A O 1
ATOM 1348 N N . ASP A 1 178 ? 1.503 13.521 -26.149 1.00 84.50 178 ASP A N 1
ATOM 1349 C CA . ASP A 1 178 ? 1.096 12.116 -26.221 1.00 84.50 178 ASP A CA 1
ATOM 1350 C C . ASP A 1 178 ? 1.689 11.468 -27.467 1.00 84.50 178 ASP A C 1
ATOM 1352 O O . ASP A 1 178 ? 1.788 12.128 -28.501 1.00 84.50 178 ASP A O 1
ATOM 1356 N N . PHE A 1 179 ? 2.061 10.188 -27.384 1.00 87.88 179 PHE A N 1
ATOM 1357 C CA . PHE A 1 179 ? 2.554 9.411 -28.520 1.00 87.88 179 PHE A CA 1
ATOM 1358 C C . PHE A 1 179 ? 2.059 7.967 -28.433 1.00 87.88 179 PHE A C 1
ATOM 1360 O O . PHE A 1 179 ? 2.341 7.261 -27.464 1.00 87.88 179 PHE A O 1
ATOM 1367 N N . TRP A 1 180 ? 1.326 7.531 -29.451 1.00 90.81 180 TRP A N 1
ATOM 1368 C CA . TRP A 1 180 ? 0.760 6.186 -29.547 1.00 90.81 180 TRP A CA 1
ATOM 1369 C C . TRP A 1 180 ? 1.133 5.586 -30.891 1.00 90.81 180 TRP A C 1
ATOM 1371 O O . TRP A 1 180 ? 1.024 6.282 -31.892 1.00 90.81 180 TRP A O 1
ATOM 1381 N N . VAL A 1 181 ? 1.525 4.314 -30.925 1.00 91.88 181 VAL A N 1
ATOM 1382 C CA . VAL A 1 181 ? 1.821 3.576 -32.163 1.00 91.88 181 VAL A CA 1
ATOM 1383 C C . VAL A 1 181 ? 0.872 2.387 -32.259 1.00 91.88 181 VAL A C 1
ATOM 1385 O O . VAL A 1 181 ? 0.647 1.708 -31.253 1.00 91.88 181 VAL A O 1
ATOM 1388 N N . PHE A 1 182 ? 0.295 2.152 -33.434 1.00 93.69 182 PHE A N 1
ATOM 1389 C CA . PHE A 1 182 ? -0.652 1.069 -33.686 1.00 93.69 182 PHE A CA 1
ATOM 1390 C C . PHE A 1 182 ? -0.630 0.626 -35.152 1.00 93.69 182 PHE A C 1
ATOM 1392 O O . PHE A 1 18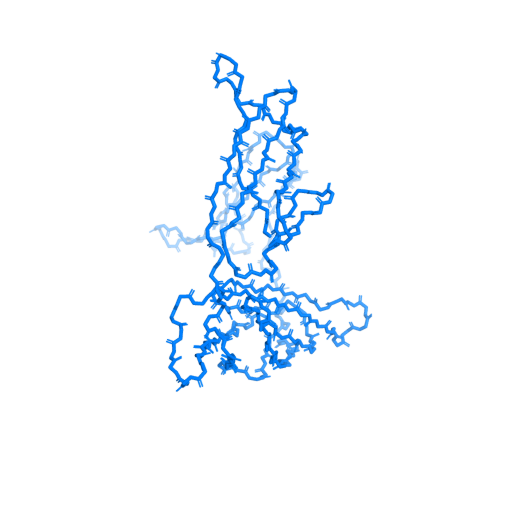2 ? -0.364 1.424 -36.044 1.00 93.69 182 PHE A O 1
ATOM 1399 N N . GLU A 1 183 ? -0.981 -0.634 -35.392 1.00 96.50 183 GLU A N 1
ATOM 1400 C CA . GLU A 1 183 ? -1.194 -1.178 -36.736 1.00 96.50 183 GLU A CA 1
ATOM 1401 C C . GLU A 1 183 ? -2.614 -0.825 -37.223 1.00 96.50 183 GLU A C 1
ATOM 1403 O O . GLU A 1 183 ? -3.603 -0.987 -36.496 1.00 96.50 183 GLU A O 1
ATOM 1408 N N . GLY A 1 184 ? -2.724 -0.301 -38.441 1.00 94.44 184 GLY A N 1
ATOM 1409 C CA . GLY A 1 184 ? -3.976 -0.005 -39.128 1.00 94.44 184 GLY A CA 1
ATOM 1410 C C . GLY A 1 184 ? -4.650 -1.256 -39.697 1.00 94.44 184 GLY A C 1
ATOM 1411 O O . GLY A 1 184 ? -4.051 -2.317 -39.836 1.00 94.44 184 GLY A O 1
ATOM 1412 N N . GLN A 1 185 ? -5.928 -1.144 -40.073 1.00 95.94 185 GLN A N 1
ATOM 1413 C CA . GLN A 1 185 ? -6.672 -2.271 -40.670 1.00 95.94 185 GLN A CA 1
ATOM 1414 C C . GLN A 1 185 ? -6.145 -2.691 -42.051 1.00 95.94 185 GLN A C 1
ATOM 1416 O O . GLN A 1 185 ? -6.473 -3.771 -42.538 1.00 95.94 185 GLN A O 1
ATOM 1421 N N . ASP A 1 186 ? -5.368 -1.824 -42.690 1.00 95.75 186 ASP A N 1
ATOM 1422 C CA . ASP A 1 186 ? -4.677 -2.059 -43.952 1.00 95.75 186 ASP A CA 1
ATOM 1423 C C . ASP A 1 186 ? -3.291 -2.707 -43.772 1.00 95.75 186 ASP A C 1
ATOM 1425 O O . ASP A 1 186 ? -2.633 -2.993 -44.771 1.00 95.75 186 ASP A O 1
ATOM 1429 N N . GLY A 1 187 ? -2.872 -2.977 -42.528 1.00 95.25 187 GLY A N 1
ATOM 1430 C CA . GLY A 1 187 ? -1.583 -3.587 -42.187 1.00 95.25 187 GLY A CA 1
ATOM 1431 C C . GLY A 1 187 ? -0.400 -2.614 -42.179 1.00 95.25 187 GLY A C 1
ATOM 1432 O O . GLY A 1 187 ? 0.738 -3.055 -42.050 1.00 95.25 187 GLY A O 1
ATOM 1433 N N . ASN A 1 188 ? -0.652 -1.311 -42.342 1.00 96.06 188 ASN A N 1
ATOM 1434 C CA . ASN A 1 188 ? 0.355 -0.260 -42.198 1.00 96.06 188 ASN A CA 1
ATOM 1435 C C . ASN A 1 188 ? 0.486 0.161 -40.729 1.00 96.06 188 ASN A C 1
ATOM 1437 O O . ASN A 1 188 ? -0.485 0.099 -39.976 1.00 96.06 188 ASN A O 1
ATOM 1441 N N . ASP A 1 189 ? 1.657 0.646 -40.325 1.00 95.19 189 ASP A N 1
ATOM 1442 C CA . ASP A 1 189 ? 1.867 1.156 -38.972 1.00 95.19 189 ASP A CA 1
ATOM 1443 C C . ASP A 1 189 ? 1.632 2.664 -38.929 1.00 95.19 189 ASP A C 1
ATOM 1445 O O . ASP A 1 189 ? 2.168 3.429 -39.735 1.00 95.19 189 ASP A O 1
ATOM 1449 N N . TYR A 1 190 ? 0.872 3.108 -37.934 1.00 94.38 190 TYR A N 1
ATOM 1450 C CA . TYR A 1 190 ? 0.575 4.512 -37.705 1.00 94.38 190 TYR A CA 1
ATOM 1451 C C . TYR A 1 190 ? 0.990 4.948 -36.311 1.00 94.38 190 TYR A C 1
ATOM 1453 O O . TYR A 1 190 ? 0.930 4.187 -35.344 1.00 94.38 190 TYR A O 1
ATOM 1461 N N . ALA A 1 191 ? 1.363 6.217 -36.191 1.00 92.88 191 ALA A N 1
ATOM 1462 C CA . ALA A 1 191 ? 1.522 6.864 -34.907 1.00 92.88 191 ALA A CA 1
ATOM 1463 C C . ALA A 1 191 ? 0.612 8.081 -34.786 1.00 92.88 191 ALA A C 1
ATOM 1465 O O . ALA A 1 191 ? 0.305 8.756 -35.764 1.00 92.88 191 ALA A O 1
ATOM 1466 N N . VAL A 1 192 ? 0.193 8.384 -33.565 1.00 92.31 192 VAL A N 1
ATOM 1467 C CA . VAL A 1 192 ? -0.568 9.587 -33.242 1.00 92.31 192 VAL A CA 1
ATOM 1468 C C . VAL A 1 192 ? 0.202 10.389 -32.220 1.00 92.31 192 VAL A C 1
ATOM 1470 O O . VAL A 1 192 ? 0.604 9.847 -31.190 1.00 92.31 192 VAL A O 1
ATOM 1473 N N . SER A 1 193 ? 0.367 11.683 -32.494 1.00 90.56 193 SER A N 1
ATOM 1474 C CA . SER A 1 193 ? 0.930 12.628 -31.535 1.00 90.56 193 SER A CA 1
ATOM 1475 C C . SER A 1 193 ? -0.016 13.790 -31.252 1.00 90.56 193 SER A C 1
ATOM 1477 O O . SER A 1 193 ? -0.444 14.479 -32.183 1.00 90.56 193 SER A O 1
ATOM 1479 N N . GLY A 1 194 ? -0.301 14.027 -29.973 1.00 87.62 194 GLY A N 1
ATOM 1480 C CA . GLY A 1 194 ? -1.092 15.166 -29.502 1.00 87.62 194 GLY A CA 1
ATOM 1481 C C . GLY A 1 194 ? -0.232 16.397 -29.217 1.00 87.62 194 GLY A C 1
ATOM 1482 O O . GLY A 1 194 ? 0.964 16.277 -28.937 1.00 87.62 194 GLY A O 1
ATOM 1483 N N . THR A 1 195 ? -0.841 17.583 -29.272 1.00 87.50 195 THR A N 1
ATOM 1484 C CA . THR A 1 195 ? -0.197 18.848 -28.887 1.00 87.50 195 THR A CA 1
ATOM 1485 C C . THR A 1 195 ? -0.695 19.340 -27.526 1.00 87.50 195 THR A C 1
ATOM 1487 O O . THR A 1 195 ? -1.876 19.211 -27.206 1.00 87.50 195 THR A O 1
ATOM 1490 N N . TRP A 1 196 ? 0.189 19.944 -26.726 1.00 80.56 196 TRP A N 1
ATOM 1491 C CA . TRP A 1 196 ? -0.164 20.550 -25.433 1.00 80.56 196 TRP A CA 1
ATOM 1492 C C . TRP A 1 196 ? 0.231 22.027 -25.383 1.00 80.56 196 TRP A C 1
ATOM 1494 O O . TRP A 1 196 ? 1.250 22.426 -25.941 1.00 80.56 196 TRP A O 1
ATOM 1504 N N . GLY A 1 197 ? -0.608 22.858 -24.755 1.00 77.62 197 GLY A N 1
ATOM 1505 C CA . GLY A 1 197 ? -0.459 24.323 -24.779 1.00 77.62 197 GLY A CA 1
ATOM 1506 C C . GLY A 1 197 ? -0.723 24.957 -26.156 1.00 77.62 197 GLY A C 1
ATOM 1507 O O . GLY A 1 197 ? -0.301 26.082 -26.408 1.00 77.62 197 GLY A O 1
ATOM 1508 N N . ALA A 1 198 ? -1.393 24.219 -27.043 1.00 77.81 198 ALA A N 1
ATOM 1509 C CA . ALA A 1 198 ? -1.659 24.548 -28.441 1.00 77.81 198 ALA A CA 1
ATOM 1510 C C . ALA A 1 198 ? -3.178 24.626 -28.725 1.00 77.81 198 ALA A C 1
ATOM 1512 O O . ALA A 1 198 ? -3.984 24.787 -27.814 1.00 77.81 198 ALA A O 1
ATOM 1513 N N . ASP A 1 199 ? -3.575 24.510 -29.993 1.00 82.00 199 ASP A N 1
ATOM 1514 C CA . ASP A 1 199 ? -4.963 24.525 -30.482 1.00 82.00 199 ASP A CA 1
ATOM 1515 C C . ASP A 1 199 ? -5.675 23.160 -30.403 1.00 82.00 199 ASP A C 1
ATOM 1517 O O . ASP A 1 199 ? -6.797 23.019 -30.885 1.00 82.00 199 ASP A O 1
ATOM 1521 N N . GLY A 1 200 ? -5.044 22.154 -29.788 1.00 81.12 200 GLY A N 1
ATOM 1522 C CA . GLY A 1 200 ? -5.588 20.797 -29.697 1.00 81.12 200 GLY A CA 1
ATOM 1523 C C . GLY A 1 200 ? -5.410 19.977 -30.976 1.00 81.12 200 GLY A C 1
ATOM 1524 O O . GLY A 1 200 ? -6.071 18.952 -31.146 1.00 81.12 200 GLY A O 1
ATOM 1525 N N . THR A 1 201 ? -4.521 20.402 -31.879 1.00 86.44 201 THR A N 1
ATOM 1526 C CA . THR A 1 201 ? -4.185 19.640 -33.085 1.00 86.44 201 THR A CA 1
ATOM 1527 C C . THR A 1 201 ? -3.595 18.279 -32.726 1.00 86.44 201 THR A C 1
ATOM 1529 O O . TH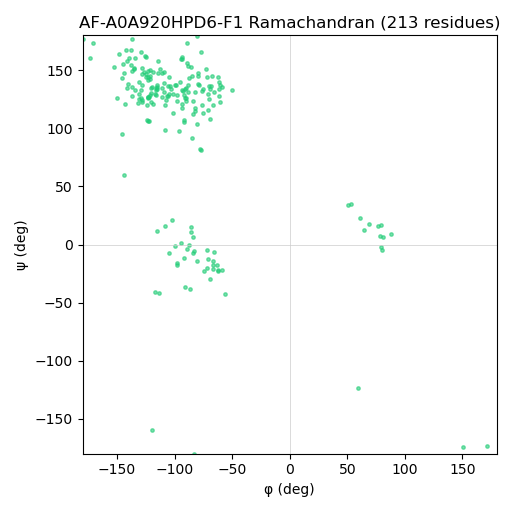R A 1 201 ? -2.749 18.157 -31.835 1.00 86.44 201 THR A O 1
ATOM 1532 N N . THR A 1 202 ? -4.037 17.259 -33.457 1.00 88.50 202 THR A N 1
ATOM 1533 C CA . THR A 1 202 ? -3.517 15.892 -33.408 1.00 88.50 202 THR A CA 1
ATOM 1534 C C . THR A 1 202 ? -2.905 15.566 -34.761 1.00 88.50 202 THR A C 1
ATOM 1536 O O . THR A 1 202 ? -3.525 15.821 -35.792 1.00 88.50 202 THR A O 1
ATOM 1539 N N . TYR A 1 203 ? -1.704 14.997 -34.759 1.00 89.31 203 TYR A N 1
ATOM 1540 C CA . TYR A 1 203 ? -1.022 14.562 -35.972 1.00 89.31 203 TYR A CA 1
ATOM 1541 C C . TYR A 1 203 ? -1.056 13.047 -36.082 1.00 89.31 203 TYR A C 1
ATOM 1543 O O . TYR A 1 203 ? -0.814 12.350 -35.094 1.00 89.31 203 TYR A O 1
ATOM 1551 N N . PHE A 1 204 ? -1.345 12.567 -37.285 1.00 92.00 204 PHE A N 1
ATOM 1552 C CA . PHE A 1 204 ? -1.240 11.165 -37.650 1.00 92.00 204 PHE A CA 1
ATOM 1553 C C . PHE A 1 204 ? 0.010 11.000 -38.494 1.00 92.00 204 PHE A C 1
ATOM 1555 O O . PHE A 1 204 ? 0.277 11.813 -39.369 1.00 92.00 204 PHE A O 1
ATOM 1562 N N . TRP A 1 205 ? 0.768 9.957 -38.213 1.00 92.06 205 TRP A N 1
ATOM 1563 C CA . TRP A 1 205 ? 2.007 9.659 -38.899 1.00 92.06 205 TRP A CA 1
ATOM 1564 C C . TRP A 1 205 ? 1.894 8.275 -39.512 1.00 92.06 205 TRP A C 1
ATOM 1566 O O . TRP A 1 205 ? 1.581 7.332 -38.793 1.00 92.06 205 TRP A O 1
ATOM 1576 N N . ASP A 1 206 ? 2.153 8.138 -40.806 1.00 93.62 206 ASP A N 1
ATOM 1577 C CA . ASP A 1 206 ? 2.478 6.843 -41.404 1.00 93.62 206 ASP A CA 1
ATOM 1578 C C . ASP A 1 206 ? 3.922 6.513 -41.017 1.00 93.62 206 ASP A C 1
ATOM 1580 O O . ASP A 1 206 ? 4.854 7.236 -41.389 1.00 93.62 206 ASP A O 1
ATOM 1584 N N . VAL A 1 207 ? 4.077 5.469 -40.203 1.00 93.75 207 VAL A N 1
ATOM 1585 C CA . VAL A 1 207 ? 5.355 5.006 -39.650 1.00 93.75 207 VAL A CA 1
ATOM 1586 C C . VAL A 1 207 ? 5.739 3.612 -40.147 1.00 93.75 207 VAL A C 1
ATOM 1588 O O . VAL A 1 207 ? 6.699 3.033 -39.643 1.00 93.75 207 VAL A O 1
ATOM 1591 N N . THR A 1 208 ? 5.032 3.105 -41.164 1.00 93.19 208 THR A N 1
ATOM 1592 C CA . THR A 1 208 ? 5.264 1.790 -41.787 1.00 93.19 208 THR A CA 1
ATOM 1593 C C . THR A 1 208 ? 6.696 1.647 -42.296 1.00 93.19 208 THR A C 1
ATOM 1595 O O . THR A 1 208 ? 7.342 0.618 -42.104 1.00 93.19 208 THR A O 1
ATOM 1598 N N . ASP A 1 209 ? 7.208 2.704 -42.930 1.00 91.69 209 ASP A N 1
ATOM 1599 C CA . ASP A 1 209 ? 8.627 2.860 -43.231 1.00 91.69 209 ASP A CA 1
ATOM 1600 C C . ASP A 1 209 ? 9.202 3.952 -42.321 1.00 91.69 209 ASP A C 1
ATOM 1602 O O . ASP A 1 209 ? 9.055 5.142 -42.618 1.00 91.69 209 ASP A O 1
ATOM 1606 N N . PRO A 1 210 ? 9.868 3.590 -41.211 1.00 82.19 210 PRO A N 1
ATOM 1607 C CA . PRO A 1 210 ? 10.415 4.579 -40.294 1.00 82.19 210 PRO A CA 1
ATOM 1608 C C . PRO A 1 210 ? 11.477 5.475 -40.952 1.00 82.19 210 PRO A C 1
ATOM 1610 O O . PRO A 1 210 ? 11.652 6.611 -40.519 1.00 82.19 210 PRO A O 1
ATOM 1613 N N . GLY A 1 211 ? 12.129 5.044 -42.040 1.00 86.56 211 GLY A N 1
ATOM 1614 C CA . GLY A 1 211 ? 13.047 5.896 -42.802 1.00 86.56 211 GLY A CA 1
ATOM 1615 C C . GLY A 1 211 ? 12.352 7.001 -43.611 1.00 86.56 211 GLY A C 1
ATOM 1616 O O . GLY A 1 211 ? 13.023 7.913 -44.097 1.00 86.56 211 GLY A O 1
ATOM 1617 N N . ASN A 1 212 ? 11.025 6.937 -43.755 1.00 88.06 212 ASN A N 1
ATOM 1618 C CA . ASN A 1 212 ? 10.219 7.824 -44.591 1.00 88.06 212 ASN A CA 1
ATOM 1619 C C . ASN A 1 212 ? 8.855 8.130 -43.946 1.00 88.06 212 ASN A C 1
ATOM 1621 O O . ASN A 1 212 ? 7.795 7.845 -44.507 1.00 88.06 212 ASN A O 1
ATOM 1625 N N . LEU A 1 213 ? 8.903 8.726 -42.755 1.00 87.62 213 LEU A N 1
ATOM 1626 C CA . LEU A 1 213 ? 7.721 9.136 -41.997 1.00 87.62 213 LEU A CA 1
ATOM 1627 C C . LEU A 1 213 ? 6.898 10.184 -42.760 1.00 87.62 213 LEU A C 1
ATOM 1629 O O . LEU A 1 213 ? 7.445 11.182 -43.239 1.00 87.62 213 LEU A O 1
ATOM 1633 N N . LYS A 1 214 ? 5.574 10.003 -42.818 1.00 85.31 214 LYS A N 1
ATOM 1634 C CA . LYS A 1 214 ? 4.644 10.967 -43.441 1.00 85.31 214 LYS A CA 1
ATOM 1635 C C . LYS A 1 214 ? 3.626 11.457 -42.423 1.00 85.31 214 LYS A C 1
ATOM 1637 O O . LYS A 1 214 ? 3.083 10.640 -41.696 1.00 85.31 214 LYS A O 1
ATOM 1642 N N . LYS A 1 215 ? 3.390 12.767 -42.393 1.00 82.00 215 LYS A N 1
ATOM 1643 C CA . LYS A 1 215 ? 2.502 13.489 -41.468 1.00 82.00 215 LYS A CA 1
ATOM 1644 C C . LYS A 1 215 ? 1.211 13.920 -42.158 1.00 82.00 215 LYS A C 1
ATOM 1646 O O . LYS A 1 215 ? 1.310 14.252 -43.362 1.00 82.00 215 LYS A O 1
#

Radius of gyration: 26.76 Å; Cα contacts (8 Å, |Δi|>4): 437; chains: 1; bounding box: 54×47×71 Å

Nearest PDB structures (foldseek):
  8gyr-assembly1_A  TM=4.628E-01  e=8.305E-06  Leptospira interrogans
  8gyr-assembly2_B  TM=4.615E-01  e=1.069E-05  Leptospira interrogans
  8opr-assembly1_A  TM=4.635E-01  e=8.463E-05  Bacillus anthracis
  9hcj-assembly1_10  TM=3.110E-01  e=1.089E-04  Dictyostelium discoideum
  4e9l-assembly1_A  TM=3.100E-01  e=4.175E-05  Escherichia coli UTI89

Solvent-accessible surface area (backbone atoms only — not comparable to full-atom values): 12907 Å² total; per-residue (Å²): 84,79,75,89,82,83,49,63,51,99,87,67,50,74,54,75,91,69,82,64,46,71,48,60,90,54,87,38,51,50,68,50,102,82,57,34,43,41,84,71,46,62,45,82,46,49,36,42,39,35,45,98,89,48,72,51,76,50,76,48,74,43,70,71,76,65,66,66,44,75,47,79,47,58,84,54,65,64,49,36,38,74,41,80,40,46,38,50,75,48,38,19,26,88,85,69,45,78,44,89,84,62,68,64,44,61,49,74,50,54,44,28,72,50,86,92,50,67,49,42,66,50,69,40,78,80,30,41,31,32,36,71,38,32,22,46,35,39,40,35,40,34,44,84,92,46,71,50,72,49,72,35,40,28,38,69,66,79,78,79,73,86,85,73,84,62,53,80,80,90,71,92,90,60,50,74,73,46,80,48,78,49,74,44,99,87,74,45,32,35,32,41,36,35,39,46,99,61,91,65,57,70,47,56,29,46,44,64,49,39,83,64,53,44,114

Foldseek 3Di:
DADDDWDADPVGDTDPPFPKDKDWPDPQWDQDPVRDIDGDDFDKIKIWIDGPRDIDIDIDTDDDDQFPDKDKDWPDQEEAAFDKIAIDMFTAGPVRDTDPPFQKDKDKAWQAPPPVDGWDWDADRRRIIGTNGFTKMWIWIDGRPDIDIGIHGYHHPPDDDDPDQQADDDDDPFAWDDKDWDQDPVRWIKMKIFTDPDPGDIDIWRCSRRHDIDD